Protein AF-A0A540MFE3-F1 (afdb_monomer_lite)

Sequence (259 aa):
MINATRYINEDTSIVPMLKMLRDSGRATFLVTNSLWDYTNIVMNFLCESRTVDGSRKCNFHWLKYFDVVITGSAKPSFFHDGNRANLFEVELESGMLINTDNGSPMAQVGSSSPAPTLLLKGQKKACRVFQVLYVGDHIYGDILRRKKVLGWRTMLVVPELEREVELLWELRDTHKQLRLLRNEHDLIEDKIHHLKWSLKNAIALIIYDDFSTVEKQKLSSECNALEFQRDQVRFAHQQTQRECHQMVVILLYNMKQVD

Organism: Malus baccata (NCBI:txid106549)

Structure (mmCIF, N/CA/C/O backbone):
data_AF-A0A540MFE3-F1
#
_entry.id   AF-A0A540MFE3-F1
#
loop_
_atom_site.group_PDB
_atom_site.id
_atom_site.type_symbol
_atom_site.label_atom_id
_atom_site.label_alt_id
_atom_site.label_comp_id
_atom_site.label_asym_id
_atom_site.label_entity_id
_atom_site.label_seq_id
_atom_site.pdbx_PDB_ins_code
_atom_site.Cartn_x
_atom_site.Cartn_y
_atom_site.Cartn_z
_atom_site.occupancy
_atom_site.B_iso_or_equiv
_atom_site.auth_seq_id
_atom_site.auth_comp_id
_atom_site.auth_asym_id
_atom_site.auth_atom_id
_atom_site.pdbx_PDB_model_num
ATOM 1 N N . MET A 1 1 ? 29.914 -10.477 -5.382 1.00 48.22 1 MET A N 1
ATOM 2 C CA . MET A 1 1 ? 28.740 -10.786 -6.225 1.00 48.22 1 MET A CA 1
ATOM 3 C C . MET A 1 1 ? 27.519 -10.603 -5.335 1.00 48.22 1 MET A C 1
ATOM 5 O O . MET A 1 1 ? 27.443 -11.275 -4.315 1.00 48.22 1 MET A O 1
ATOM 9 N N . ILE A 1 2 ? 26.685 -9.594 -5.595 1.00 53.97 2 ILE A N 1
ATOM 10 C CA . ILE A 1 2 ? 25.519 -9.281 -4.751 1.00 53.97 2 ILE A CA 1
ATOM 11 C C . ILE A 1 2 ? 24.491 -10.402 -4.937 1.00 53.97 2 ILE A C 1
ATOM 13 O O . ILE A 1 2 ? 24.188 -10.765 -6.070 1.00 53.97 2 ILE A O 1
ATOM 17 N N . ASN A 1 3 ? 23.989 -10.970 -3.840 1.00 72.69 3 ASN A N 1
ATOM 18 C CA . ASN A 1 3 ? 23.008 -12.049 -3.890 1.00 72.69 3 ASN A CA 1
ATOM 19 C C . ASN A 1 3 ? 21.594 -11.469 -4.072 1.00 72.69 3 ASN A C 1
ATOM 21 O O . ASN A 1 3 ? 20.907 -11.201 -3.088 1.00 72.69 3 ASN A O 1
ATOM 25 N N . ALA A 1 4 ? 21.196 -11.212 -5.321 1.00 73.94 4 ALA A N 1
ATOM 26 C CA . ALA A 1 4 ? 19.910 -10.592 -5.660 1.00 73.94 4 ALA A CA 1
ATOM 27 C C . ALA A 1 4 ? 18.702 -11.397 -5.148 1.00 73.94 4 ALA A C 1
ATOM 29 O O . ALA A 1 4 ? 17.749 -10.800 -4.655 1.00 73.94 4 ALA A O 1
ATOM 30 N N . THR A 1 5 ? 18.787 -12.731 -5.150 1.00 79.50 5 THR A N 1
ATOM 31 C CA . THR A 1 5 ? 17.706 -13.627 -4.696 1.00 79.50 5 THR A CA 1
ATOM 32 C C . THR A 1 5 ? 17.408 -13.513 -3.202 1.00 79.50 5 THR A C 1
ATOM 34 O O . THR A 1 5 ? 16.361 -13.959 -2.753 1.00 79.50 5 THR A O 1
ATOM 37 N N . ARG A 1 6 ? 18.306 -12.905 -2.415 1.00 85.75 6 ARG A N 1
ATOM 38 C CA . ARG A 1 6 ? 18.062 -12.621 -0.995 1.00 85.75 6 ARG A CA 1
ATOM 39 C C . ARG A 1 6 ? 17.163 -11.398 -0.775 1.00 85.75 6 ARG A C 1
ATOM 41 O O . ARG A 1 6 ? 16.566 -11.281 0.287 1.00 85.75 6 ARG A O 1
ATOM 48 N N . TYR A 1 7 ? 17.140 -10.457 -1.718 1.00 86.88 7 TYR A N 1
ATOM 49 C CA . TYR A 1 7 ? 16.524 -9.137 -1.525 1.00 86.88 7 TYR A CA 1
ATOM 50 C C . TYR A 1 7 ? 15.395 -8.837 -2.509 1.00 86.88 7 TYR A C 1
ATOM 52 O O . TYR A 1 7 ? 14.647 -7.887 -2.296 1.00 86.88 7 TYR A O 1
ATOM 60 N N . ILE A 1 8 ? 15.301 -9.599 -3.597 1.00 87.62 8 ILE A N 1
ATOM 61 C CA . ILE A 1 8 ? 14.309 -9.410 -4.647 1.00 87.62 8 ILE A CA 1
ATOM 62 C C . ILE A 1 8 ? 13.511 -10.702 -4.764 1.00 87.62 8 ILE A C 1
ATOM 64 O O . ILE A 1 8 ? 14.062 -11.742 -5.124 1.00 87.62 8 ILE A O 1
ATOM 68 N N . ASN A 1 9 ? 12.213 -10.607 -4.484 1.00 86.25 9 ASN A N 1
ATOM 69 C CA . ASN A 1 9 ? 11.281 -11.705 -4.692 1.00 86.25 9 ASN A CA 1
ATOM 70 C C . ASN A 1 9 ? 11.075 -11.901 -6.196 1.00 86.25 9 ASN A C 1
ATOM 72 O O . ASN A 1 9 ? 10.739 -10.958 -6.917 1.00 86.25 9 ASN A O 1
ATOM 76 N N . GLU A 1 10 ? 11.305 -13.120 -6.673 1.00 83.56 10 GLU A N 1
ATOM 77 C CA . GLU A 1 10 ? 11.061 -13.471 -8.068 1.00 83.56 10 GLU A CA 1
ATOM 78 C C . GLU A 1 10 ? 9.556 -13.642 -8.299 1.00 83.56 10 GLU A C 1
ATOM 80 O O . GLU A 1 10 ? 8.898 -14.421 -7.613 1.00 83.56 10 GLU A O 1
ATOM 85 N N . ASP A 1 11 ? 9.020 -12.945 -9.300 1.00 87.00 11 ASP A N 1
ATOM 86 C CA . ASP A 1 11 ? 7.633 -13.099 -9.730 1.00 87.00 11 ASP A CA 1
ATOM 87 C C . ASP A 1 11 ? 7.572 -13.325 -11.245 1.00 87.00 11 ASP A C 1
ATOM 89 O O . ASP A 1 11 ? 7.813 -12.436 -12.067 1.00 87.00 11 ASP A O 1
ATOM 93 N N . THR A 1 12 ? 7.214 -14.554 -11.615 1.00 89.25 12 THR A N 1
ATOM 94 C CA . THR A 1 12 ? 7.102 -14.985 -13.015 1.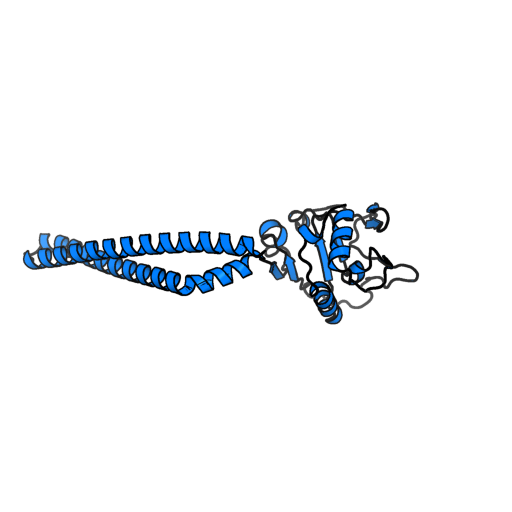00 89.25 12 THR A CA 1
ATOM 95 C C . THR A 1 12 ? 5.957 -14.307 -13.775 1.00 89.25 12 THR A C 1
ATOM 97 O O . THR A 1 12 ? 5.916 -14.382 -15.005 1.00 89.25 12 THR A O 1
ATOM 100 N N . SER A 1 13 ? 5.048 -13.618 -13.078 1.00 91.88 13 SER A N 1
ATOM 101 C CA . SER A 1 13 ? 3.890 -12.932 -13.652 1.00 91.88 13 SER A CA 1
ATOM 102 C C . SER A 1 13 ? 4.203 -11.532 -14.200 1.00 91.88 13 SER A C 1
ATOM 104 O O . SER A 1 13 ? 3.468 -11.043 -15.066 1.00 91.88 13 SER A O 1
ATOM 106 N N . ILE A 1 14 ? 5.328 -10.919 -13.798 1.00 92.12 14 ILE A N 1
ATOM 107 C CA . ILE A 1 14 ? 5.719 -9.556 -14.208 1.00 92.12 14 ILE A CA 1
ATOM 108 C C . ILE A 1 14 ? 5.822 -9.444 -15.734 1.00 92.12 14 ILE A C 1
ATOM 110 O O . ILE A 1 14 ? 5.217 -8.563 -16.348 1.00 92.12 14 ILE A O 1
ATOM 114 N N . VAL A 1 15 ? 6.567 -10.351 -16.373 1.00 92.19 15 VAL A N 1
ATOM 115 C CA . VAL A 1 15 ? 6.768 -10.332 -17.830 1.00 92.19 15 VAL A CA 1
ATOM 116 C C . VAL A 1 15 ? 5.457 -10.573 -18.601 1.00 92.19 15 VAL A C 1
ATOM 118 O O . VAL A 1 15 ? 5.179 -9.808 -19.530 1.00 92.19 15 VAL A O 1
ATOM 121 N N . PRO A 1 16 ? 4.630 -11.586 -18.266 1.00 94.19 16 PRO A N 1
ATOM 122 C CA . PRO A 1 16 ? 3.284 -11.733 -18.822 1.00 94.19 16 PRO A CA 1
ATOM 123 C C . PRO A 1 16 ? 2.411 -10.482 -18.677 1.00 94.19 16 PRO A C 1
ATOM 125 O O . PRO A 1 16 ? 1.768 -10.078 -19.644 1.00 94.19 16 PRO A O 1
ATOM 128 N N . MET A 1 17 ? 2.423 -9.839 -17.508 1.00 94.81 17 MET A N 1
ATOM 129 C CA . MET A 1 17 ? 1.647 -8.628 -17.243 1.00 94.81 17 MET A CA 1
ATOM 130 C C . MET A 1 17 ? 2.093 -7.458 -18.133 1.00 94.81 17 MET A C 1
ATOM 132 O O . MET A 1 17 ? 1.253 -6.823 -18.773 1.00 94.81 17 MET A O 1
ATOM 136 N N . LEU A 1 18 ? 3.404 -7.221 -18.264 1.00 93.56 18 LEU A N 1
ATOM 137 C CA . LEU A 1 18 ? 3.943 -6.181 -19.149 1.00 93.56 18 LEU A CA 1
ATOM 138 C C . LEU A 1 18 ? 3.598 -6.439 -20.624 1.00 93.56 18 LEU A C 1
ATOM 140 O O . LEU A 1 18 ? 3.215 -5.514 -21.344 1.00 93.56 18 LEU A O 1
ATOM 144 N N . LYS A 1 19 ? 3.677 -7.700 -21.073 1.00 92.56 19 LYS A N 1
ATOM 145 C CA . LYS A 1 19 ? 3.252 -8.095 -22.427 1.00 92.56 19 LYS A CA 1
ATOM 146 C C . LYS A 1 19 ? 1.770 -7.813 -22.645 1.00 92.56 19 LYS A C 1
ATOM 148 O O . LYS A 1 19 ? 1.431 -7.138 -23.606 1.00 92.56 19 LYS A O 1
ATOM 153 N N . MET A 1 20 ? 0.912 -8.232 -21.716 1.00 95.94 20 MET A N 1
ATOM 154 C CA . MET A 1 20 ? -0.530 -7.986 -21.782 1.00 95.94 20 MET A CA 1
ATOM 155 C C . MET A 1 20 ? -0.857 -6.487 -21.876 1.00 95.94 20 MET A C 1
ATOM 157 O O . MET A 1 20 ? -1.717 -6.090 -22.663 1.00 95.94 20 MET A O 1
ATOM 161 N N . LEU A 1 21 ? -0.171 -5.634 -21.105 1.00 93.12 21 LEU A N 1
ATOM 162 C CA . LEU A 1 21 ? -0.357 -4.182 -21.184 1.00 93.12 21 LEU A CA 1
ATOM 163 C C . LEU A 1 21 ? -0.005 -3.641 -22.572 1.00 93.12 21 LEU A C 1
ATOM 165 O O . LEU A 1 21 ? -0.782 -2.872 -23.143 1.00 93.12 21 LEU A O 1
ATOM 169 N N . ARG A 1 22 ? 1.118 -4.079 -23.137 1.00 89.06 22 ARG A N 1
ATOM 170 C CA . ARG A 1 22 ? 1.570 -3.654 -24.464 1.00 89.06 22 ARG A CA 1
ATOM 171 C C . ARG A 1 22 ? 0.666 -4.178 -25.582 1.00 89.06 22 ARG A C 1
ATOM 173 O O . ARG A 1 22 ? 0.269 -3.409 -26.453 1.00 89.06 22 ARG A O 1
ATOM 180 N N . ASP A 1 23 ? 0.261 -5.442 -25.507 1.00 93.06 23 ASP A N 1
ATOM 181 C CA . ASP A 1 23 ? -0.646 -6.084 -26.467 1.00 93.06 23 ASP A CA 1
ATOM 182 C C . ASP A 1 23 ? -2.043 -5.438 -26.451 1.00 93.06 23 ASP A C 1
ATOM 184 O O . ASP A 1 23 ? -2.739 -5.423 -27.464 1.00 93.06 23 ASP A O 1
ATOM 188 N N . SER A 1 24 ? -2.434 -4.808 -25.335 1.00 94.19 24 SER A N 1
ATOM 189 C CA . SER A 1 24 ? -3.662 -4.006 -25.247 1.00 94.19 24 SER A CA 1
ATOM 190 C C . SER A 1 24 ? -3.595 -2.650 -25.975 1.00 94.19 24 SER A C 1
ATOM 192 O O . SER A 1 24 ? -4.574 -1.900 -25.971 1.00 94.19 24 SER A O 1
ATOM 194 N N . GLY A 1 25 ? -2.451 -2.306 -26.581 1.00 89.44 25 GLY A N 1
ATOM 195 C CA . GLY A 1 25 ? -2.225 -1.040 -27.283 1.00 89.44 25 GLY A CA 1
ATOM 196 C C . GLY A 1 25 ? -1.967 0.152 -26.357 1.00 89.44 25 GLY A C 1
ATOM 197 O O . GLY A 1 25 ? -2.083 1.302 -26.786 1.00 89.44 25 GLY A O 1
ATOM 198 N N . ARG A 1 26 ? -1.653 -0.094 -25.078 1.00 89.19 26 ARG A N 1
ATOM 199 C CA . ARG A 1 26 ? -1.306 0.957 -24.113 1.00 89.19 26 ARG A CA 1
ATOM 200 C C . ARG A 1 26 ? 0.192 1.231 -24.152 1.00 89.19 26 ARG A C 1
ATOM 202 O O . ARG A 1 26 ? 0.987 0.298 -24.133 1.00 89.19 26 ARG A O 1
ATOM 209 N N . ALA A 1 27 ? 0.551 2.513 -24.127 1.00 90.06 27 ALA A N 1
ATOM 210 C CA . ALA A 1 27 ? 1.929 2.931 -23.912 1.00 90.06 27 ALA A CA 1
ATOM 211 C C . ALA A 1 27 ? 2.326 2.733 -22.442 1.00 90.06 27 ALA A C 1
ATOM 213 O O . ALA A 1 27 ? 1.536 2.982 -21.524 1.00 90.06 27 ALA A O 1
ATOM 214 N N . THR A 1 28 ? 3.559 2.303 -22.230 1.00 91.62 28 THR A N 1
ATOM 215 C CA . THR A 1 28 ? 4.135 1.910 -20.945 1.00 91.62 28 THR A CA 1
ATOM 216 C C . THR A 1 28 ? 5.404 2.707 -20.692 1.00 91.62 28 THR A C 1
ATOM 218 O O . THR A 1 28 ? 6.183 2.973 -21.602 1.00 91.62 28 THR A O 1
ATOM 221 N N . PHE A 1 29 ? 5.625 3.115 -19.447 1.00 91.81 29 PHE A N 1
ATOM 222 C CA . PHE A 1 29 ? 6.838 3.835 -19.085 1.00 91.81 29 PHE A CA 1
ATOM 223 C C . PHE A 1 29 ? 7.314 3.448 -17.687 1.00 91.81 29 PHE A C 1
ATOM 225 O O . PHE A 1 29 ? 6.504 3.132 -16.815 1.00 91.81 29 PHE A O 1
ATOM 232 N N . LEU A 1 30 ? 8.628 3.499 -17.477 1.00 92.88 30 LEU A N 1
ATOM 233 C CA . LEU A 1 30 ? 9.282 3.278 -16.189 1.00 92.88 30 LEU A CA 1
ATOM 234 C C . LEU A 1 30 ? 9.899 4.589 -15.705 1.00 92.88 30 LEU A C 1
ATOM 236 O O . LEU A 1 30 ? 10.662 5.213 -16.434 1.00 92.88 30 LEU A O 1
ATOM 240 N N . VAL A 1 31 ? 9.593 5.005 -14.475 1.00 89.88 31 VAL A N 1
ATOM 241 C CA . VAL A 1 31 ? 10.195 6.191 -13.843 1.00 89.88 31 VAL A CA 1
ATOM 242 C C . VAL A 1 31 ? 10.690 5.818 -12.452 1.00 89.88 31 VAL A C 1
ATOM 244 O O . VAL A 1 31 ? 9.895 5.581 -11.539 1.00 89.88 31 VAL A O 1
ATOM 247 N N . THR A 1 32 ? 12.009 5.801 -12.279 1.00 91.06 32 THR A N 1
ATOM 248 C CA . THR A 1 32 ? 12.669 5.405 -11.031 1.00 91.06 32 THR A CA 1
ATOM 249 C C . THR A 1 32 ? 13.632 6.479 -10.529 1.00 91.06 32 THR A C 1
ATOM 251 O O . THR A 1 32 ? 14.166 7.277 -11.303 1.00 91.06 32 THR A O 1
ATOM 254 N N . ASN A 1 33 ? 13.822 6.541 -9.208 1.00 90.94 33 ASN A N 1
ATOM 255 C CA . ASN A 1 33 ? 14.854 7.379 -8.590 1.00 90.94 33 ASN A CA 1
ATOM 256 C C . ASN A 1 33 ? 16.245 6.739 -8.707 1.00 90.94 33 ASN A C 1
ATOM 258 O O . ASN A 1 33 ? 17.241 7.448 -8.597 1.00 90.94 33 ASN A O 1
ATOM 262 N N . SER A 1 34 ? 16.314 5.428 -8.947 1.00 92.00 34 SER A N 1
ATOM 263 C CA . SER A 1 34 ? 17.572 4.712 -9.145 1.00 92.00 34 SER A CA 1
ATOM 264 C C . SER A 1 34 ? 18.256 5.125 -10.444 1.00 92.00 34 SER A C 1
ATOM 266 O O . SER A 1 34 ? 17.598 5.473 -11.425 1.00 92.00 34 SER A O 1
ATOM 268 N N . LEU A 1 35 ? 19.586 5.064 -10.454 1.00 91.06 35 LEU A N 1
ATOM 269 C CA . LEU A 1 35 ? 20.398 5.305 -11.645 1.00 91.06 35 LEU A CA 1
ATOM 270 C C . LEU A 1 35 ? 20.338 4.117 -12.617 1.00 91.06 35 LEU A C 1
ATOM 272 O O . LEU A 1 35 ? 19.858 3.031 -12.265 1.00 91.06 35 LEU A O 1
ATOM 276 N N . TRP A 1 36 ? 20.827 4.340 -13.838 1.00 89.38 36 TRP A N 1
ATOM 277 C CA . TRP A 1 36 ? 20.810 3.365 -14.927 1.00 89.38 36 TRP A CA 1
ATOM 278 C C . TRP A 1 36 ? 21.433 2.026 -14.542 1.00 89.38 36 TRP A C 1
ATOM 280 O O . TRP A 1 36 ? 20.753 1.009 -14.632 1.00 89.38 36 TRP A O 1
ATOM 290 N N . ASP A 1 37 ? 22.666 2.026 -14.034 1.00 89.62 37 ASP A N 1
ATOM 291 C CA . ASP A 1 37 ? 23.427 0.795 -13.785 1.00 89.62 37 ASP A CA 1
ATOM 292 C C . ASP A 1 37 ? 22.693 -0.163 -12.844 1.00 89.62 37 ASP A C 1
ATOM 294 O O . ASP A 1 37 ? 22.567 -1.359 -13.109 1.00 89.62 37 ASP A O 1
ATOM 298 N N . TYR A 1 38 ? 22.133 0.382 -11.762 1.00 90.69 38 TYR A N 1
ATOM 299 C CA . TYR A 1 38 ? 21.342 -0.390 -10.810 1.00 90.69 38 TYR A CA 1
ATOM 300 C C . TYR A 1 38 ? 20.031 -0.877 -11.433 1.00 90.69 38 TYR A C 1
ATOM 302 O O . TYR A 1 38 ? 19.675 -2.047 -11.307 1.00 90.69 38 TYR A O 1
ATOM 310 N N . THR A 1 39 ? 19.325 0.015 -12.132 1.00 91.69 39 THR A N 1
ATOM 311 C CA . THR A 1 39 ? 18.044 -0.302 -12.775 1.00 91.69 39 THR A CA 1
ATOM 312 C C . THR A 1 39 ? 18.215 -1.413 -13.803 1.00 91.69 39 THR A C 1
ATOM 314 O O . THR A 1 39 ? 17.431 -2.355 -13.818 1.00 91.69 39 THR A O 1
ATOM 317 N N . ASN A 1 40 ? 19.268 -1.353 -14.616 1.00 89.88 40 ASN A N 1
ATOM 318 C CA . ASN A 1 40 ? 19.546 -2.355 -15.628 1.00 89.88 40 ASN A CA 1
ATOM 319 C C . ASN A 1 40 ? 19.826 -3.727 -14.998 1.00 89.88 40 ASN A C 1
ATOM 321 O O . ASN A 1 40 ? 19.285 -4.730 -15.456 1.00 89.88 40 ASN A O 1
ATOM 325 N N . ILE A 1 41 ? 20.609 -3.791 -13.915 1.00 89.25 41 ILE A N 1
ATOM 326 C CA . ILE A 1 41 ? 20.870 -5.050 -13.196 1.00 89.25 41 ILE A CA 1
ATOM 327 C C . ILE A 1 41 ? 19.566 -5.655 -12.657 1.00 89.25 41 ILE A C 1
ATOM 329 O O . ILE A 1 41 ? 19.294 -6.833 -12.889 1.00 89.25 41 ILE A O 1
ATOM 333 N N . VAL A 1 42 ? 18.746 -4.853 -11.972 1.00 91.00 42 VAL A N 1
ATOM 334 C CA . VAL A 1 42 ? 17.485 -5.317 -11.371 1.00 91.00 42 VAL A CA 1
ATOM 335 C C . VAL A 1 42 ? 16.479 -5.743 -12.437 1.00 91.00 42 VAL A C 1
ATOM 337 O O . VAL A 1 42 ? 15.868 -6.800 -12.319 1.00 91.00 42 VAL A O 1
ATOM 340 N N . MET A 1 43 ? 16.320 -4.959 -13.502 1.00 90.81 43 MET A N 1
ATOM 341 C CA . MET A 1 43 ? 15.355 -5.264 -14.558 1.00 90.81 43 MET A CA 1
ATOM 342 C C . MET A 1 43 ? 15.754 -6.485 -15.382 1.00 90.81 43 MET A C 1
ATOM 344 O O . MET A 1 43 ? 14.872 -7.241 -15.786 1.00 90.81 43 MET A O 1
ATOM 348 N N . ASN A 1 44 ? 17.054 -6.722 -15.590 1.00 88.69 44 ASN A N 1
ATOM 349 C CA . ASN A 1 44 ? 17.512 -7.990 -16.150 1.00 88.69 44 ASN A CA 1
ATOM 350 C C . ASN A 1 44 ? 17.143 -9.144 -15.222 1.00 88.69 44 ASN A C 1
ATOM 352 O O . ASN A 1 44 ? 16.478 -10.060 -15.677 1.00 88.69 44 ASN A O 1
ATOM 356 N N . PHE A 1 45 ? 17.452 -9.056 -13.926 1.00 87.75 45 PHE A N 1
ATOM 357 C CA . PHE A 1 45 ? 17.093 -10.105 -12.968 1.00 87.75 45 PHE A CA 1
ATOM 358 C C . PHE A 1 45 ? 15.581 -10.412 -12.949 1.00 87.75 45 PHE A C 1
ATOM 360 O O . PHE A 1 45 ? 15.194 -11.574 -12.952 1.00 87.75 45 PHE A O 1
ATOM 367 N N . LEU A 1 46 ? 14.722 -9.386 -12.992 1.00 88.75 46 LEU A N 1
ATOM 368 C CA . LEU A 1 46 ? 13.260 -9.548 -12.982 1.00 88.75 46 LEU A CA 1
ATOM 369 C C . LEU A 1 46 ? 12.681 -10.076 -14.305 1.00 88.75 46 LEU A C 1
ATOM 371 O O . LEU A 1 46 ? 11.657 -10.757 -14.304 1.00 88.75 46 LEU A O 1
ATOM 375 N N . CYS A 1 47 ? 13.279 -9.714 -15.444 1.00 86.25 47 CYS A N 1
ATOM 376 C CA . CYS A 1 47 ? 12.751 -10.053 -16.770 1.00 86.25 47 CYS A CA 1
ATOM 377 C C . CYS A 1 47 ? 13.444 -11.251 -17.432 1.00 86.25 47 CYS A C 1
ATOM 379 O O . CYS A 1 47 ? 12.986 -11.708 -18.487 1.00 86.25 47 CYS A O 1
ATOM 381 N N . GLU A 1 48 ? 14.557 -11.726 -16.874 1.00 77.06 48 GLU A N 1
ATOM 382 C CA . GLU A 1 48 ? 15.308 -12.866 -17.383 1.00 77.06 48 GLU A CA 1
ATOM 383 C C . GLU A 1 48 ? 14.515 -14.151 -17.126 1.00 77.06 48 GLU A C 1
ATOM 385 O O . GLU A 1 48 ? 14.268 -14.573 -15.999 1.00 77.06 48 GLU A O 1
ATOM 390 N N . SER A 1 49 ? 14.076 -14.782 -18.214 1.00 60.47 49 SER A N 1
ATOM 391 C CA . SER A 1 49 ? 13.529 -16.129 -18.146 1.00 60.47 49 SER A CA 1
ATOM 392 C C . SER A 1 49 ? 14.706 -17.079 -17.977 1.00 60.47 49 SER A C 1
ATOM 394 O O . SER A 1 49 ? 15.629 -17.042 -18.790 1.00 60.47 49 SER A O 1
ATOM 396 N N . ARG A 1 50 ? 14.676 -17.942 -16.954 1.00 54.66 50 ARG A N 1
ATOM 397 C CA . ARG A 1 50 ? 15.624 -19.057 -16.797 1.00 54.66 50 ARG A CA 1
ATOM 398 C C . ARG A 1 50 ? 15.402 -20.101 -17.904 1.00 54.66 50 ARG A C 1
ATOM 400 O O . ARG A 1 50 ? 15.014 -21.234 -17.639 1.00 54.66 50 ARG A O 1
ATOM 407 N N . THR A 1 51 ? 15.575 -19.726 -19.167 1.00 42.22 51 THR A N 1
ATOM 408 C CA . THR A 1 51 ? 15.660 -20.689 -20.261 1.00 42.22 51 THR A CA 1
ATOM 409 C C . THR A 1 51 ? 16.990 -21.416 -20.129 1.00 42.22 51 THR A C 1
ATOM 411 O O . THR A 1 51 ? 18.028 -20.785 -19.973 1.00 42.22 51 THR A O 1
ATOM 414 N N . VAL A 1 52 ? 16.936 -22.745 -20.183 1.00 44.03 52 VAL A N 1
ATOM 415 C CA . VAL A 1 52 ? 18.001 -23.730 -19.898 1.00 44.03 52 VAL A CA 1
ATOM 416 C C . VAL A 1 52 ? 19.230 -23.631 -20.832 1.00 44.03 52 VAL A C 1
ATOM 418 O O . VAL A 1 52 ? 20.129 -24.461 -20.771 1.00 44.03 52 VAL A O 1
ATOM 421 N N . ASP A 1 53 ? 19.323 -22.606 -21.675 1.00 44.69 53 ASP A N 1
ATOM 422 C CA . ASP A 1 53 ? 20.454 -22.403 -22.573 1.00 44.69 53 ASP A CA 1
ATOM 423 C C . ASP A 1 53 ? 21.386 -21.326 -22.001 1.00 44.69 53 ASP A C 1
ATOM 425 O O . ASP A 1 53 ? 21.002 -20.166 -21.858 1.00 44.69 53 ASP A O 1
ATOM 429 N N . GLY A 1 54 ? 22.613 -21.720 -21.645 1.00 47.47 54 GLY A N 1
ATOM 430 C CA . GLY A 1 54 ? 23.635 -20.921 -20.949 1.00 47.47 54 GLY A CA 1
ATOM 431 C C . GLY A 1 54 ? 24.199 -19.732 -21.741 1.00 47.47 54 GLY A C 1
ATOM 432 O O . GLY A 1 54 ? 25.335 -19.310 -21.518 1.00 47.47 54 GLY A O 1
ATOM 433 N N . SER A 1 55 ? 23.431 -19.180 -22.675 1.00 48.78 55 SER A N 1
ATOM 434 C CA . SER A 1 55 ? 23.764 -17.977 -23.417 1.00 48.78 55 SER A CA 1
ATOM 435 C C . SER A 1 55 ? 23.249 -16.754 -22.655 1.00 48.78 55 SER A C 1
ATOM 437 O O . SER A 1 55 ? 22.080 -16.398 -22.767 1.00 48.78 55 SER A O 1
ATOM 439 N N . ARG A 1 56 ? 24.132 -16.089 -21.890 1.00 55.94 56 ARG A N 1
ATOM 440 C CA . ARG A 1 56 ? 23.919 -14.746 -21.297 1.00 55.94 56 ARG A CA 1
ATOM 441 C C . ARG A 1 56 ? 23.705 -13.705 -22.402 1.00 55.94 56 ARG A C 1
ATOM 443 O O . ARG A 1 56 ? 24.595 -12.903 -22.686 1.00 55.94 56 ARG A O 1
ATOM 450 N N . LYS A 1 57 ? 22.576 -13.753 -23.102 1.00 57.34 57 LYS A N 1
ATOM 451 C CA . LYS A 1 57 ? 22.333 -12.928 -24.283 1.00 57.34 57 LYS A CA 1
ATOM 452 C C . LYS A 1 57 ? 21.227 -11.922 -24.008 1.00 57.34 57 LYS A C 1
ATOM 454 O O . LYS A 1 57 ? 20.056 -12.273 -23.923 1.00 57.34 57 LYS A O 1
ATOM 459 N N . CYS A 1 58 ? 21.669 -10.664 -23.981 1.00 58.34 58 CYS A N 1
ATOM 460 C CA . CYS A 1 58 ? 20.906 -9.416 -24.061 1.00 58.34 58 CYS A CA 1
ATOM 461 C C . CYS A 1 58 ? 20.560 -8.749 -22.716 1.00 58.34 58 CYS A C 1
ATOM 463 O O . CYS A 1 58 ? 19.402 -8.740 -22.306 1.00 58.34 58 CYS A O 1
ATOM 465 N N . ASN A 1 59 ? 21.543 -8.035 -22.144 1.00 70.62 59 ASN A N 1
ATOM 466 C CA . ASN A 1 59 ? 21.418 -7.141 -20.972 1.00 70.62 59 ASN A CA 1
ATOM 467 C C . ASN A 1 59 ? 20.361 -6.021 -21.107 1.00 70.62 59 ASN A C 1
ATOM 469 O O . ASN A 1 59 ? 20.201 -5.224 -20.193 1.00 70.62 59 ASN A O 1
ATOM 473 N N . PHE A 1 60 ? 19.685 -5.884 -22.246 1.00 82.81 60 PHE A N 1
ATOM 474 C CA . PHE A 1 60 ? 18.771 -4.770 -22.518 1.00 82.81 60 PHE A CA 1
ATOM 475 C C . PHE A 1 60 ? 17.415 -5.239 -23.056 1.00 82.81 60 PHE A C 1
ATOM 477 O O . PHE A 1 60 ? 16.587 -4.431 -23.464 1.00 82.81 60 PHE A O 1
ATOM 484 N N . HIS A 1 61 ? 17.154 -6.551 -23.067 1.00 85.75 61 HIS A N 1
ATOM 485 C CA . HIS A 1 61 ? 15.931 -7.106 -23.651 1.00 85.75 61 HIS A CA 1
ATOM 486 C C . HIS A 1 61 ? 14.659 -6.659 -22.917 1.00 85.75 61 HIS A C 1
ATOM 488 O O . HIS A 1 61 ? 13.597 -6.574 -23.530 1.00 85.75 61 HIS A O 1
ATOM 494 N N . TRP A 1 62 ? 14.760 -6.336 -21.626 1.00 90.75 62 TRP A N 1
ATOM 495 C CA . TRP A 1 62 ? 13.654 -5.809 -20.830 1.00 90.75 62 TRP A CA 1
ATOM 496 C C . TRP A 1 62 ? 13.155 -4.438 -21.320 1.00 90.75 62 TRP A C 1
ATOM 498 O O . TRP A 1 62 ? 11.979 -4.129 -21.140 1.00 90.75 62 TRP A O 1
ATOM 508 N N . LEU A 1 63 ? 13.999 -3.642 -21.996 1.00 90.88 63 LEU A N 1
ATOM 509 C CA . LEU A 1 63 ? 13.619 -2.320 -22.513 1.00 90.88 63 LEU A CA 1
ATOM 510 C C . LEU A 1 63 ? 12.457 -2.391 -23.501 1.00 90.88 63 LEU A C 1
ATOM 512 O O . LEU A 1 63 ? 11.653 -1.472 -23.560 1.00 90.88 63 LEU A O 1
ATOM 516 N N . LYS A 1 64 ? 12.305 -3.503 -24.230 1.00 90.25 64 LYS A N 1
ATOM 517 C CA . LYS A 1 64 ? 11.209 -3.684 -25.197 1.00 90.25 64 LYS A CA 1
ATOM 518 C C . LYS A 1 64 ? 9.810 -3.636 -24.567 1.00 90.25 64 LYS A C 1
ATOM 520 O O . LYS A 1 64 ? 8.820 -3.569 -25.294 1.00 90.25 64 LYS A O 1
ATOM 525 N N . TYR A 1 65 ? 9.729 -3.784 -23.243 1.00 90.06 65 TYR A N 1
ATOM 526 C CA . TYR A 1 65 ? 8.484 -3.736 -22.484 1.00 90.06 65 TYR A CA 1
ATOM 527 C C . TYR A 1 65 ? 8.068 -2.314 -22.102 1.00 90.06 65 TYR A C 1
ATOM 529 O O . TYR A 1 65 ? 6.995 -2.167 -21.530 1.00 90.06 65 TYR A O 1
ATOM 537 N N . PHE A 1 66 ? 8.890 -1.301 -22.400 1.00 92.38 66 PHE A N 1
ATOM 538 C CA . PHE A 1 66 ? 8.637 0.095 -22.063 1.00 92.38 66 PHE A CA 1
ATOM 539 C C . PHE A 1 66 ? 8.864 0.990 -23.282 1.00 92.38 66 PHE A C 1
ATOM 541 O O . PHE A 1 66 ? 9.871 0.873 -23.972 1.00 92.38 66 PHE A O 1
ATOM 548 N N . ASP A 1 67 ? 7.949 1.922 -23.524 1.00 89.12 67 ASP A N 1
ATOM 549 C CA . ASP A 1 67 ? 8.104 2.947 -24.561 1.00 89.12 67 ASP A CA 1
ATOM 550 C C . ASP A 1 67 ? 9.044 4.069 -24.096 1.00 89.12 67 ASP A C 1
ATOM 552 O O . ASP A 1 67 ? 9.734 4.689 -24.904 1.00 89.12 67 ASP A O 1
ATOM 556 N N . VAL A 1 68 ? 9.082 4.330 -22.783 1.00 88.75 68 VAL A N 1
ATOM 557 C CA . VAL A 1 68 ? 9.941 5.349 -22.162 1.00 88.75 68 VAL A CA 1
ATOM 558 C C . VAL A 1 68 ? 10.506 4.833 -20.839 1.00 88.75 68 VAL A C 1
ATOM 560 O O . VAL A 1 68 ? 9.769 4.335 -19.989 1.00 88.75 68 VAL A O 1
ATOM 563 N N . VAL A 1 69 ? 11.811 5.001 -20.624 1.00 90.38 69 VAL A N 1
ATOM 564 C CA . VAL A 1 69 ? 12.488 4.679 -19.360 1.00 90.38 69 VAL A CA 1
ATOM 565 C C . VAL A 1 69 ? 13.213 5.920 -18.853 1.00 90.38 69 VAL A C 1
ATOM 567 O O . VAL A 1 69 ? 14.030 6.497 -19.561 1.00 90.38 69 VAL A O 1
ATOM 570 N N . ILE A 1 70 ? 12.915 6.319 -17.618 1.00 88.69 70 ILE A N 1
ATOM 571 C CA . ILE A 1 70 ? 13.500 7.476 -16.942 1.00 88.69 70 ILE A CA 1
ATOM 572 C C . ILE A 1 70 ? 14.127 7.007 -15.631 1.00 88.69 70 ILE A C 1
ATOM 574 O O . ILE A 1 70 ? 13.437 6.590 -14.696 1.00 88.69 70 ILE A O 1
ATOM 578 N N . THR A 1 71 ? 15.448 7.099 -15.557 1.00 91.06 71 THR A N 1
ATOM 579 C CA . THR A 1 71 ? 16.243 6.805 -14.359 1.00 91.06 71 THR A CA 1
ATOM 580 C C . THR A 1 71 ? 16.692 8.095 -13.682 1.00 91.06 71 THR A C 1
ATOM 582 O O . THR A 1 71 ? 16.739 9.144 -14.318 1.00 91.06 71 THR A O 1
ATOM 585 N N . GLY A 1 72 ? 17.019 8.046 -12.390 1.00 86.75 72 GLY A N 1
ATOM 586 C CA . GLY A 1 72 ? 17.505 9.214 -11.649 1.00 86.75 72 GLY A CA 1
ATOM 587 C C . GLY A 1 72 ? 16.480 10.346 -11.523 1.00 86.75 72 GLY A C 1
ATOM 588 O O . GLY A 1 72 ? 16.853 11.504 -11.378 1.00 86.75 72 GLY A O 1
ATOM 589 N N . SER A 1 73 ? 15.181 10.035 -11.582 1.00 84.12 73 SER A N 1
ATOM 590 C CA . SER A 1 73 ? 14.119 11.050 -11.689 1.00 84.12 73 SER A CA 1
ATOM 591 C C . SER A 1 73 ? 13.997 11.994 -10.482 1.00 84.12 73 SER A C 1
ATOM 593 O O . SER A 1 73 ? 13.429 13.076 -10.616 1.00 84.12 73 SER A O 1
ATOM 595 N N . ALA A 1 74 ? 14.527 11.627 -9.309 1.00 84.31 74 ALA A N 1
ATOM 596 C CA . ALA A 1 74 ? 14.460 12.425 -8.079 1.00 84.31 74 ALA A CA 1
ATOM 597 C C . ALA A 1 74 ? 13.021 12.844 -7.695 1.00 84.31 74 ALA A C 1
ATOM 599 O O . ALA A 1 74 ? 12.748 13.976 -7.284 1.00 84.31 74 ALA A O 1
ATOM 600 N N . LYS A 1 75 ? 12.063 11.921 -7.828 1.00 84.38 75 LYS A N 1
ATOM 601 C CA . LYS A 1 75 ? 10.690 12.078 -7.325 1.00 84.38 75 LYS A CA 1
ATOM 602 C C . LYS A 1 75 ? 10.715 12.440 -5.829 1.00 84.38 75 LYS A C 1
ATOM 604 O O . LYS A 1 75 ? 11.512 11.853 -5.095 1.00 84.38 75 LYS A O 1
ATOM 609 N N . PRO A 1 76 ? 9.842 13.355 -5.357 1.00 77.06 76 PRO A N 1
ATOM 610 C CA . PRO A 1 76 ? 8.689 13.931 -6.061 1.00 77.06 76 PRO A CA 1
ATOM 611 C C . PRO A 1 76 ? 9.013 15.147 -6.946 1.00 77.06 76 PRO A C 1
ATOM 613 O O . PRO A 1 76 ? 8.122 15.643 -7.640 1.00 77.06 76 PRO A O 1
ATOM 616 N N . SER A 1 77 ? 10.254 15.648 -6.937 1.00 76.75 77 SER A N 1
ATOM 617 C CA . SER A 1 77 ? 10.654 16.857 -7.674 1.00 76.75 77 SER A CA 1
ATOM 618 C C . SER A 1 77 ? 10.419 16.729 -9.176 1.00 76.75 77 SER A C 1
ATOM 620 O O . SER A 1 77 ? 9.979 17.692 -9.796 1.00 76.75 77 SER A O 1
ATOM 622 N N . PHE A 1 78 ? 10.586 15.528 -9.742 1.00 73.75 78 PHE A N 1
ATOM 623 C CA . PHE A 1 78 ? 10.268 15.212 -11.141 1.00 73.75 78 PHE A CA 1
ATOM 624 C C . PHE A 1 78 ? 8.909 15.748 -11.624 1.00 73.75 78 PHE A C 1
ATOM 626 O O . PHE A 1 78 ? 8.793 16.210 -12.749 1.00 73.75 78 PHE A O 1
ATOM 633 N N . PHE A 1 79 ? 7.880 15.717 -10.769 1.00 70.88 79 PHE A N 1
ATOM 634 C CA . PHE A 1 79 ? 6.510 16.095 -11.140 1.00 70.88 79 PHE A CA 1
ATOM 635 C C . PHE A 1 79 ? 6.171 17.563 -10.869 1.00 70.88 79 PHE A C 1
ATOM 637 O O . PHE A 1 79 ? 5.003 17.946 -10.944 1.00 70.88 79 PHE A O 1
ATOM 644 N N . HIS A 1 80 ? 7.150 18.382 -10.485 1.00 67.44 80 HIS A N 1
ATOM 645 C CA . HIS A 1 80 ? 6.929 19.808 -10.290 1.00 67.44 80 HIS A CA 1
ATOM 646 C C . HIS A 1 80 ? 7.055 20.541 -11.623 1.00 67.44 80 HIS A C 1
ATOM 648 O O . HIS A 1 80 ? 8.068 20.419 -12.298 1.00 67.44 80 HIS A O 1
ATOM 654 N N . ASP A 1 81 ? 6.064 21.374 -11.940 1.00 57.56 81 ASP A N 1
ATOM 655 C CA . ASP A 1 81 ? 6.020 22.205 -13.155 1.00 57.56 81 ASP A CA 1
ATOM 656 C C . ASP A 1 81 ? 7.229 23.164 -13.277 1.00 57.56 81 ASP A C 1
ATOM 658 O O . ASP A 1 81 ? 7.645 23.549 -14.364 1.00 57.56 81 ASP A O 1
ATOM 662 N N . GLY A 1 82 ? 7.863 23.506 -12.147 1.00 55.53 82 GLY A N 1
ATOM 663 C CA . GLY A 1 82 ? 9.094 24.304 -12.103 1.00 55.53 82 GLY A CA 1
ATOM 664 C C . GLY A 1 82 ? 10.398 23.509 -12.259 1.00 55.53 82 GLY A C 1
ATOM 665 O O . GLY A 1 82 ? 11.470 24.115 -12.273 1.00 55.53 82 GLY A O 1
ATOM 666 N N . ASN A 1 83 ? 10.349 22.175 -12.336 1.00 60.66 83 ASN A N 1
ATOM 667 C CA . ASN A 1 83 ? 11.549 21.351 -12.419 1.00 60.66 83 ASN A CA 1
ATOM 668 C C . ASN A 1 83 ? 12.056 21.286 -13.864 1.00 60.66 83 ASN A C 1
ATOM 670 O O . ASN A 1 83 ? 11.635 20.448 -14.656 1.00 60.66 83 ASN A O 1
ATOM 674 N N . ARG A 1 84 ? 13.004 22.163 -14.197 1.00 58.22 84 ARG A N 1
ATOM 675 C CA . ARG A 1 84 ? 13.784 22.109 -15.442 1.00 58.22 84 ARG A CA 1
ATOM 676 C C . ARG A 1 84 ? 14.957 21.138 -15.305 1.00 58.22 84 ARG A C 1
ATOM 678 O O . ARG A 1 84 ? 16.096 21.511 -15.571 1.00 58.22 84 ARG A O 1
ATOM 685 N N . ALA A 1 85 ? 14.705 19.929 -14.806 1.00 61.19 85 ALA A N 1
ATOM 686 C CA . ALA A 1 85 ? 15.750 18.918 -14.754 1.00 61.19 85 ALA A CA 1
ATOM 687 C C . ALA A 1 85 ? 16.230 18.661 -16.187 1.00 61.19 85 ALA A C 1
ATOM 689 O O . ALA A 1 85 ? 15.427 18.316 -17.055 1.00 61.19 85 ALA A O 1
ATOM 690 N N . ASN A 1 86 ? 17.523 18.877 -16.431 1.00 64.12 86 ASN A N 1
ATOM 691 C CA . ASN A 1 86 ? 18.133 18.546 -17.710 1.00 64.12 86 ASN A CA 1
ATOM 692 C C . ASN A 1 86 ? 17.930 17.048 -17.936 1.00 64.12 86 ASN A C 1
ATOM 694 O O . ASN A 1 86 ? 18.349 16.229 -17.117 1.00 64.12 86 ASN A O 1
ATOM 698 N N . LEU A 1 87 ? 17.221 16.706 -19.006 1.00 73.06 87 LEU A N 1
ATOM 699 C CA . LEU A 1 87 ? 17.120 15.326 -19.443 1.00 73.06 87 LEU A CA 1
ATOM 700 C C . LEU A 1 87 ? 18.427 14.983 -20.156 1.00 73.06 87 LEU A C 1
ATOM 702 O O . LEU A 1 87 ? 18.953 15.785 -20.924 1.00 73.06 87 LEU A O 1
ATOM 706 N N . PHE A 1 88 ? 18.956 13.806 -19.859 1.00 78.06 88 PHE A N 1
ATOM 707 C CA . PHE A 1 88 ? 20.139 13.269 -20.511 1.00 78.06 88 PHE A CA 1
ATOM 708 C C . PHE A 1 88 ? 19.760 11.929 -21.121 1.00 78.06 88 PHE A C 1
ATOM 710 O O . PHE A 1 88 ? 19.009 11.156 -20.517 1.00 78.06 88 PHE A O 1
ATOM 717 N N . GLU A 1 89 ? 20.262 11.667 -22.319 1.00 82.38 89 GLU A N 1
ATOM 718 C CA . GLU A 1 89 ? 20.170 10.346 -22.919 1.00 82.38 89 GLU A CA 1
ATOM 719 C C . GLU A 1 89 ? 21.241 9.451 -22.297 1.00 82.38 89 GLU A C 1
ATOM 721 O O . GLU A 1 89 ? 22.335 9.908 -21.975 1.00 82.38 89 GLU A O 1
ATOM 726 N N . VAL A 1 90 ? 20.916 8.180 -22.079 1.00 80.19 90 VAL A N 1
ATOM 727 C CA . VAL A 1 90 ? 21.851 7.222 -21.490 1.00 80.19 90 VAL A CA 1
ATOM 728 C C . VAL A 1 90 ? 22.407 6.338 -22.596 1.00 80.19 90 VAL A C 1
ATOM 730 O O . VAL A 1 90 ? 21.651 5.630 -23.263 1.00 80.19 90 VAL A O 1
ATOM 733 N N . GLU A 1 91 ? 23.728 6.332 -22.757 1.00 83.25 91 GLU A N 1
ATOM 734 C CA . GLU A 1 91 ? 24.408 5.333 -23.575 1.00 83.25 91 GLU A CA 1
ATOM 735 C C . GLU A 1 91 ? 24.308 3.969 -22.879 1.00 83.25 91 GLU A C 1
ATOM 737 O O . GLU A 1 91 ? 24.858 3.760 -21.800 1.00 83.25 91 GLU A O 1
ATOM 742 N N . LEU A 1 92 ? 23.575 3.030 -23.484 1.00 81.81 92 LEU A N 1
ATOM 743 C CA . LEU A 1 92 ? 23.162 1.781 -22.829 1.00 81.81 92 LEU A CA 1
ATOM 744 C C . LEU A 1 92 ? 24.338 0.918 -22.344 1.00 81.81 92 LEU A C 1
ATOM 746 O O . LEU A 1 92 ? 24.247 0.315 -21.274 1.00 81.81 92 LEU A O 1
ATOM 750 N N . GLU A 1 93 ? 25.418 0.846 -23.127 1.00 78.56 93 GLU A N 1
ATOM 751 C CA . GLU A 1 93 ? 26.568 -0.021 -22.843 1.00 78.56 93 GLU A CA 1
ATOM 752 C C . GLU A 1 93 ? 27.508 0.554 -21.782 1.00 78.56 93 GLU A C 1
ATOM 754 O O . GLU A 1 93 ? 27.970 -0.184 -20.913 1.00 78.56 93 GLU A O 1
ATOM 759 N N . SER A 1 94 ? 27.785 1.858 -21.842 1.00 78.00 94 SER A N 1
ATOM 760 C CA . SER A 1 94 ? 28.724 2.524 -20.935 1.00 78.00 94 SE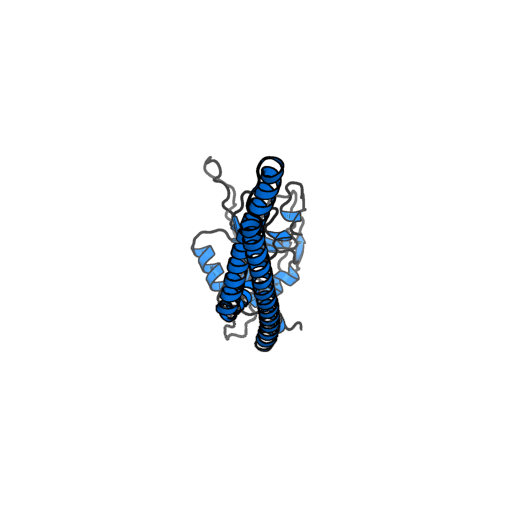R A CA 1
ATOM 761 C C . SER A 1 94 ? 28.051 3.119 -19.693 1.00 78.00 94 SER A C 1
ATOM 763 O O . SER A 1 94 ? 28.731 3.397 -18.708 1.00 78.00 94 SER A O 1
ATOM 765 N N . GLY A 1 95 ? 26.734 3.351 -19.748 1.00 77.31 95 GLY A N 1
ATOM 766 C CA . GLY A 1 95 ? 25.981 4.109 -18.749 1.00 77.31 95 GLY A CA 1
ATOM 767 C C . GLY A 1 95 ? 26.252 5.618 -18.773 1.00 77.31 95 GLY A C 1
ATOM 768 O O . GLY A 1 95 ? 25.757 6.336 -17.903 1.00 77.31 95 GLY A O 1
ATOM 769 N N . MET A 1 96 ? 27.032 6.123 -19.739 1.00 81.38 96 MET A N 1
ATOM 770 C CA . MET A 1 96 ? 27.380 7.542 -19.821 1.00 81.38 96 MET A CA 1
ATOM 771 C C . MET A 1 96 ? 26.181 8.403 -20.224 1.00 81.38 96 MET A C 1
ATOM 773 O O . MET A 1 96 ? 25.339 8.012 -21.033 1.00 81.38 96 MET A O 1
ATOM 777 N N . LEU A 1 97 ? 26.121 9.604 -19.644 1.00 82.62 97 LEU A N 1
ATOM 778 C CA . LEU A 1 97 ? 25.077 10.584 -19.921 1.00 82.62 97 LEU A CA 1
ATOM 779 C C . LEU A 1 97 ? 25.478 11.449 -21.115 1.00 82.62 97 LEU A C 1
ATOM 781 O O . LEU A 1 97 ? 26.493 12.146 -21.081 1.00 82.62 97 LEU A O 1
ATOM 785 N N . ILE A 1 98 ? 24.649 11.426 -22.149 1.00 79.25 98 ILE A N 1
ATOM 786 C CA . ILE A 1 98 ? 24.762 12.260 -23.338 1.00 79.25 98 ILE A CA 1
ATOM 787 C C . ILE A 1 98 ? 23.810 13.444 -23.164 1.00 79.25 98 ILE A C 1
ATOM 789 O O . ILE A 1 98 ? 22.620 13.282 -22.875 1.00 79.25 98 ILE A O 1
ATOM 793 N N . ASN A 1 99 ? 24.339 14.657 -23.322 1.00 77.62 99 ASN A N 1
ATOM 794 C CA . ASN A 1 99 ? 23.520 15.864 -23.320 1.00 77.62 99 ASN A CA 1
ATOM 795 C C . ASN A 1 99 ? 22.508 15.786 -24.462 1.00 77.62 99 ASN A C 1
ATOM 797 O O . ASN A 1 99 ? 22.888 15.625 -25.617 1.00 77.62 99 ASN A O 1
ATOM 801 N N . THR A 1 100 ? 21.223 15.939 -24.150 1.00 68.25 100 THR A N 1
ATOM 802 C CA . THR A 1 100 ? 20.233 16.196 -25.194 1.00 68.25 100 THR A CA 1
ATOM 803 C C . THR A 1 100 ? 20.263 17.686 -25.489 1.00 68.25 100 THR A C 1
ATOM 805 O O . THR A 1 100 ? 19.784 18.489 -24.679 1.00 68.25 100 THR A O 1
ATOM 808 N N . ASP A 1 101 ? 20.857 18.066 -26.614 1.00 53.34 101 ASP A N 1
ATOM 809 C CA . ASP A 1 101 ? 20.930 19.451 -27.066 1.00 53.34 101 ASP A CA 1
ATOM 810 C C . ASP A 1 101 ? 19.501 20.041 -27.109 1.00 53.34 101 ASP A C 1
ATOM 812 O O . ASP A 1 101 ? 18.695 19.716 -27.980 1.00 53.34 101 ASP A O 1
ATOM 816 N N . ASN A 1 102 ? 19.164 20.892 -26.134 1.00 46.59 102 ASN A N 1
ATOM 817 C CA . ASN A 1 102 ? 17.905 21.648 -26.004 1.00 46.59 102 ASN A CA 1
ATOM 818 C C . ASN A 1 102 ? 16.619 20.926 -25.532 1.00 46.59 102 ASN A C 1
ATOM 820 O O . ASN A 1 102 ? 15.523 21.390 -25.847 1.00 46.59 102 ASN A O 1
ATOM 824 N N . GLY A 1 103 ? 16.690 19.878 -24.705 1.00 43.78 103 GLY A N 1
ATOM 825 C CA . GLY A 1 103 ? 15.547 19.505 -23.843 1.00 43.78 103 GLY A CA 1
ATOM 826 C C . GLY A 1 103 ? 14.248 19.085 -24.557 1.00 43.78 103 GLY A C 1
ATOM 827 O O . GLY A 1 103 ? 13.152 19.351 -24.062 1.00 43.78 103 GLY A O 1
ATOM 828 N N . SER A 1 104 ? 14.343 18.420 -25.709 1.00 38.31 104 SER A N 1
ATOM 829 C CA . SER A 1 104 ? 13.181 17.759 -26.323 1.00 38.31 104 SER A CA 1
ATOM 830 C C . SER A 1 104 ? 12.891 16.418 -25.620 1.00 38.31 104 SER A C 1
ATOM 832 O O . SER A 1 104 ? 13.827 15.647 -25.409 1.00 38.31 104 SER A O 1
ATOM 834 N N . PRO A 1 105 ? 11.634 16.088 -25.254 1.00 40.50 105 PRO A N 1
ATOM 835 C CA . PRO A 1 105 ? 11.329 14.830 -24.579 1.00 40.50 105 PRO A CA 1
ATOM 836 C C . PRO A 1 105 ? 11.368 13.646 -25.567 1.00 40.50 105 PRO A C 1
ATOM 838 O O . PRO A 1 105 ? 10.614 13.604 -26.533 1.00 40.50 105 PRO A O 1
ATOM 841 N N . MET A 1 106 ? 12.300 12.731 -25.286 1.00 38.91 106 MET A N 1
ATOM 842 C CA . MET A 1 106 ? 12.602 11.378 -25.800 1.00 38.91 106 MET A CA 1
ATOM 843 C C . MET A 1 106 ? 11.730 10.726 -26.898 1.00 38.91 106 MET A C 1
ATOM 845 O O . MET A 1 106 ? 10.517 10.603 -26.755 1.00 38.91 106 MET A O 1
ATOM 849 N N . ALA A 1 107 ? 12.391 10.116 -27.898 1.00 31.92 107 ALA A N 1
ATOM 850 C CA . ALA A 1 107 ? 12.702 8.670 -27.932 1.00 31.92 107 ALA A CA 1
ATOM 851 C C . ALA A 1 107 ? 13.453 8.292 -29.229 1.00 31.92 107 ALA A C 1
ATOM 853 O O . ALA A 1 107 ? 12.958 8.559 -30.326 1.00 31.92 107 ALA A O 1
ATOM 854 N N . GLN A 1 108 ? 14.589 7.592 -29.124 1.00 28.31 108 GLN A N 1
ATOM 855 C CA . GLN A 1 108 ? 15.029 6.673 -30.179 1.00 28.31 108 GLN A CA 1
ATOM 856 C C . GLN A 1 108 ? 15.958 5.586 -29.619 1.00 28.31 108 GLN A C 1
ATOM 858 O O . GLN A 1 108 ? 17.175 5.678 -29.686 1.00 28.31 108 GLN A O 1
ATOM 863 N N . VAL A 1 109 ? 15.371 4.506 -29.096 1.00 29.28 109 VAL A N 1
ATOM 864 C CA . VAL A 1 109 ? 16.099 3.235 -28.977 1.00 29.28 109 VAL A CA 1
ATOM 865 C C . VAL A 1 109 ? 15.779 2.413 -30.221 1.00 29.28 109 VAL A C 1
ATOM 867 O O . VAL A 1 109 ? 14.652 1.952 -30.394 1.00 29.28 109 VAL A O 1
ATOM 870 N N . GLY A 1 110 ? 16.786 2.251 -31.081 1.00 33.78 110 GLY A N 1
ATOM 871 C CA . GLY A 1 110 ? 16.751 1.378 -32.255 1.00 33.78 110 GLY A CA 1
ATOM 872 C C . GLY A 1 110 ? 16.835 2.121 -33.586 1.00 33.78 110 GLY A C 1
ATOM 873 O O . GLY A 1 110 ? 15.836 2.235 -34.286 1.00 33.78 110 GLY A O 1
ATOM 874 N N . SER A 1 111 ? 18.038 2.556 -33.968 1.00 30.70 111 SER A N 1
ATOM 875 C CA . SER A 1 111 ? 18.312 3.095 -35.307 1.00 30.70 111 SER A CA 1
ATOM 876 C C . SER A 1 111 ? 19.481 2.357 -35.961 1.00 30.70 111 SER A C 1
ATOM 878 O O . SER A 1 111 ? 20.580 2.880 -36.100 1.00 30.70 111 SER A O 1
ATOM 880 N N . SER A 1 112 ? 19.217 1.134 -36.428 1.00 31.28 112 SER A N 1
ATOM 881 C CA . SER A 1 112 ? 19.654 0.776 -37.779 1.00 31.28 112 SER A CA 1
ATOM 882 C C . SER A 1 112 ? 18.408 0.842 -38.662 1.00 31.28 112 SER 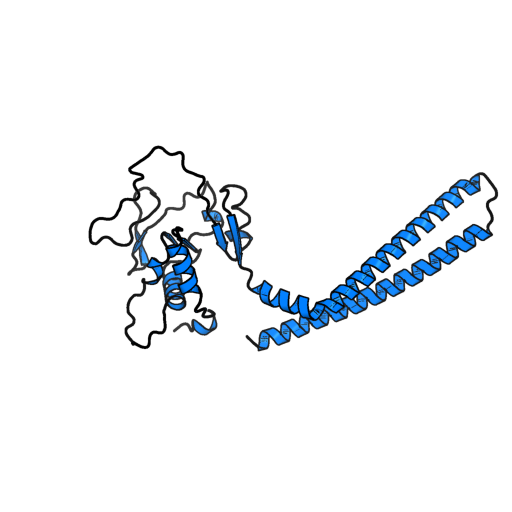A C 1
ATOM 884 O O . SER A 1 112 ? 17.512 0.012 -38.546 1.00 31.28 112 SER A O 1
ATOM 886 N N . SER A 1 113 ? 18.357 1.864 -39.524 1.00 27.27 113 SER A N 1
ATOM 887 C CA . SER A 1 113 ? 17.294 2.162 -40.506 1.00 27.27 113 SER A CA 1
ATOM 888 C C . SER A 1 113 ? 15.966 2.726 -39.938 1.00 27.27 113 SER A C 1
ATOM 890 O O . SER A 1 113 ? 15.705 2.626 -38.743 1.00 27.27 113 SER A O 1
ATOM 892 N N . PRO A 1 114 ? 15.219 3.504 -40.747 1.00 33.09 114 PRO A N 1
ATOM 893 C CA . PRO A 1 114 ? 14.726 4.827 -40.377 1.00 33.09 114 PRO A CA 1
ATOM 894 C C . PRO A 1 114 ? 13.532 4.751 -39.424 1.00 33.09 114 PRO A C 1
ATOM 896 O O . PRO A 1 114 ? 12.484 4.190 -39.741 1.00 33.09 114 PRO A O 1
ATOM 899 N N . ALA A 1 115 ? 13.701 5.357 -38.254 1.00 27.91 115 ALA A N 1
ATOM 900 C CA . ALA A 1 115 ? 12.698 5.428 -37.207 1.00 27.91 115 ALA A CA 1
ATOM 901 C C . ALA A 1 115 ? 11.382 6.084 -37.677 1.00 27.91 115 ALA A C 1
ATOM 903 O O . ALA A 1 115 ? 11.413 7.079 -38.414 1.00 27.91 115 ALA A O 1
ATOM 904 N N . PRO A 1 116 ? 10.217 5.625 -37.179 1.00 28.77 116 PRO A N 1
ATOM 905 C CA . PRO A 1 116 ? 9.012 6.425 -37.221 1.00 28.77 116 PRO A CA 1
ATOM 906 C C . PRO A 1 116 ? 9.218 7.573 -36.237 1.00 28.77 116 PRO A C 1
ATOM 908 O O . PRO A 1 116 ? 9.190 7.414 -35.019 1.00 28.77 116 PRO A O 1
ATOM 911 N N . THR A 1 117 ? 9.469 8.757 -36.781 1.00 28.42 117 THR A N 1
ATOM 912 C CA . THR A 1 117 ? 9.383 9.997 -36.030 1.00 28.42 117 THR A CA 1
ATOM 913 C C . THR A 1 117 ? 8.006 10.039 -35.372 1.00 28.42 117 THR A C 1
ATOM 915 O O . THR A 1 117 ? 6.997 10.062 -36.076 1.00 28.42 117 THR A O 1
ATOM 918 N N . LEU A 1 118 ? 7.940 10.142 -34.044 1.00 31.78 118 LEU A N 1
ATOM 919 C CA . LEU A 1 118 ? 6.760 10.651 -33.335 1.00 31.78 118 LEU A CA 1
ATOM 920 C C . LEU A 1 118 ? 6.616 12.169 -33.593 1.00 31.78 118 LEU A C 1
ATOM 922 O O . LEU A 1 118 ? 6.371 12.977 -32.707 1.00 31.78 118 LEU A O 1
ATOM 926 N N . LEU A 1 119 ? 6.760 12.575 -34.855 1.00 29.27 119 LEU A N 1
ATOM 927 C CA . LEU A 1 119 ? 6.076 13.737 -35.370 1.00 29.27 119 LEU A CA 1
ATOM 928 C C . LEU A 1 119 ? 4.622 13.294 -35.448 1.00 29.27 119 LEU A C 1
ATOM 930 O O . LEU A 1 119 ? 4.284 12.398 -36.222 1.00 29.27 119 LEU A O 1
ATOM 934 N N . LEU A 1 120 ? 3.760 13.962 -34.688 1.00 31.52 120 LEU A N 1
ATOM 935 C CA . LEU A 1 120 ? 2.362 14.164 -35.052 1.00 31.52 120 LEU A CA 1
ATOM 936 C C . LEU A 1 120 ? 2.290 14.795 -36.461 1.00 31.52 120 LEU A C 1
ATOM 938 O O . LEU A 1 120 ? 1.964 15.966 -36.642 1.00 31.52 120 LEU A O 1
ATOM 942 N N . LYS A 1 121 ? 2.621 14.024 -37.496 1.00 30.28 121 LYS A N 1
ATOM 943 C CA . LYS A 1 121 ? 2.286 14.304 -38.882 1.00 30.28 121 LYS A CA 1
ATOM 944 C C . LYS A 1 121 ? 0.890 13.748 -39.083 1.00 30.28 121 LYS A C 1
ATOM 946 O O . LYS A 1 121 ? 0.705 12.577 -39.387 1.00 30.28 121 LYS A O 1
ATOM 951 N N . GLY A 1 122 ? -0.093 14.619 -38.902 1.00 29.83 122 GLY A N 1
ATOM 952 C CA . GLY A 1 122 ? -1.451 14.360 -39.351 1.00 29.83 122 GLY A CA 1
ATOM 953 C C . GLY A 1 122 ? -2.497 14.595 -38.279 1.00 29.83 122 GLY A C 1
ATOM 954 O O . GLY A 1 122 ? -2.625 13.840 -37.328 1.00 29.83 122 GLY A O 1
ATOM 955 N N . GLN A 1 123 ? -3.323 15.597 -38.559 1.00 29.09 123 GLN A N 1
ATOM 956 C CA . GLN A 1 123 ? -4.587 15.927 -37.911 1.00 29.09 123 GLN A CA 1
ATOM 957 C C . GLN A 1 123 ? -4.494 16.760 -36.631 1.00 29.09 123 GLN A C 1
ATOM 959 O O . GLN A 1 123 ? -4.291 16.282 -35.522 1.00 29.09 123 GLN A O 1
ATOM 964 N N . LYS A 1 124 ? -4.825 18.040 -36.831 1.00 33.03 124 LYS A N 1
ATOM 965 C CA . LYS A 1 124 ? -5.586 18.880 -35.907 1.00 33.03 124 LYS A CA 1
ATOM 966 C C . LYS A 1 124 ? -6.755 18.078 -35.303 1.00 33.03 124 LYS A C 1
ATOM 968 O O . LYS A 1 124 ? -7.871 18.112 -35.812 1.00 33.03 124 LYS A O 1
ATOM 973 N N . LYS A 1 125 ? -6.506 17.343 -34.226 1.00 33.84 125 LYS A N 1
ATOM 974 C CA . LYS A 1 125 ? -7.516 16.889 -33.272 1.00 33.84 125 LYS A CA 1
ATOM 975 C C . LYS A 1 125 ? -6.989 17.298 -31.914 1.00 33.84 125 LYS A C 1
ATOM 977 O O . LYS A 1 125 ? -5.925 16.843 -31.513 1.00 33.84 125 LYS A O 1
ATOM 982 N N . ALA A 1 126 ? -7.703 18.217 -31.270 1.00 32.59 126 ALA A N 1
ATOM 983 C CA . ALA A 1 126 ? -7.436 18.656 -29.910 1.00 32.59 126 ALA A CA 1
ATOM 984 C C . ALA A 1 126 ? -7.067 17.441 -29.049 1.00 32.59 126 ALA A C 1
ATOM 986 O O . ALA A 1 126 ? -7.850 16.490 -28.959 1.00 32.59 126 ALA A O 1
ATOM 987 N N . CYS A 1 127 ? -5.842 17.437 -28.516 1.00 35.66 127 CYS A N 1
ATOM 988 C CA . CYS A 1 127 ? -5.308 16.330 -27.741 1.00 35.66 127 CYS A CA 1
ATOM 989 C C . CYS A 1 127 ? -6.296 15.977 -26.630 1.00 35.66 127 CYS A C 1
ATOM 991 O O . CYS A 1 127 ? -6.550 16.772 -25.725 1.00 35.66 127 CYS A O 1
ATOM 993 N N . ARG A 1 128 ? -6.863 14.769 -26.716 1.00 42.41 128 ARG A N 1
ATOM 994 C CA . ARG A 1 128 ? -7.541 14.133 -25.588 1.00 42.41 128 ARG A CA 1
ATOM 995 C C . ARG A 1 128 ? -6.572 14.180 -24.410 1.00 42.41 128 ARG A C 1
ATOM 997 O O . ARG A 1 128 ? -5.419 13.794 -24.570 1.00 42.41 128 ARG A O 1
ATOM 1004 N N . VAL A 1 129 ? -7.048 14.658 -23.264 1.00 48.03 129 VAL A N 1
ATOM 1005 C CA . VAL A 1 129 ? -6.354 14.601 -21.970 1.00 48.03 129 VAL A CA 1
ATOM 1006 C C . VAL A 1 129 ? -5.586 13.279 -21.874 1.00 48.03 129 VAL A C 1
ATOM 1008 O O . VAL A 1 129 ? -6.207 12.217 -21.960 1.00 48.03 129 VAL A O 1
ATOM 1011 N N . PHE A 1 130 ? -4.253 13.330 -21.766 1.00 59.47 130 PHE A N 1
ATOM 1012 C CA . PHE A 1 130 ? -3.422 12.134 -21.625 1.00 59.47 130 PHE A CA 1
ATOM 1013 C C . PHE A 1 130 ? -3.879 11.373 -20.375 1.00 59.47 130 PHE A C 1
ATOM 1015 O O . PHE A 1 130 ? -3.643 11.799 -19.246 1.00 59.47 130 PHE A O 1
ATOM 1022 N N . GLN A 1 131 ? -4.589 10.262 -20.569 1.00 77.00 131 GLN A N 1
ATOM 1023 C CA . GLN A 1 131 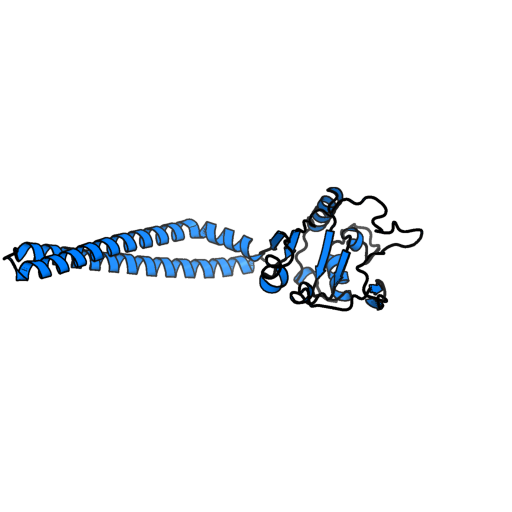? -5.111 9.451 -19.475 1.00 77.00 131 GLN A CA 1
ATOM 1024 C C . GLN A 1 131 ? -4.011 8.546 -18.916 1.00 77.00 131 GLN A C 1
ATOM 1026 O O . GLN A 1 131 ? -3.992 7.342 -19.168 1.00 77.00 131 GLN A O 1
ATOM 1031 N N . VAL A 1 132 ? -3.097 9.124 -18.146 1.00 83.50 132 VAL A N 1
ATOM 1032 C CA . VAL A 1 132 ? -2.013 8.376 -17.507 1.00 83.50 132 VAL A CA 1
ATOM 1033 C C . VAL A 1 132 ? -2.526 7.680 -16.245 1.00 83.50 132 VAL A C 1
ATOM 1035 O O . VAL A 1 132 ? -3.203 8.296 -15.418 1.00 83.50 132 VAL A O 1
ATOM 1038 N N . LEU A 1 133 ? -2.207 6.392 -16.103 1.00 88.19 133 LEU A N 1
ATOM 1039 C CA . LEU A 1 133 ? -2.268 5.667 -14.836 1.00 88.19 133 LEU A CA 1
ATOM 1040 C C . LEU A 1 133 ? -0.838 5.490 -14.340 1.00 88.19 133 LEU A C 1
ATOM 1042 O O . LE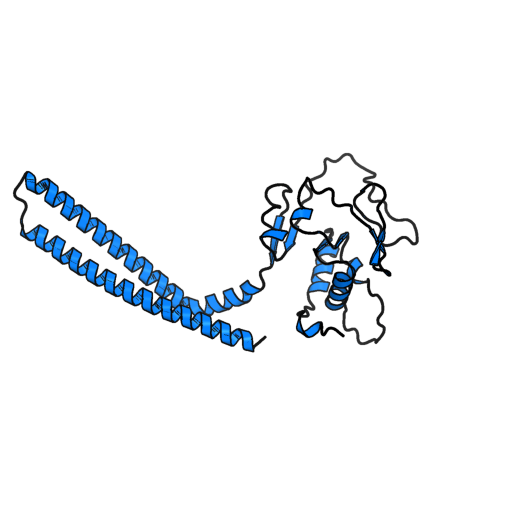U A 1 133 ? -0.030 4.860 -15.013 1.00 88.19 133 LEU A O 1
ATOM 1046 N N . TYR A 1 134 ? -0.543 6.039 -13.171 1.00 87.31 134 TYR A N 1
ATOM 1047 C CA . TYR A 1 134 ? 0.725 5.810 -12.508 1.00 87.31 134 TYR A CA 1
ATOM 1048 C C . TYR A 1 134 ? 0.576 4.812 -11.371 1.00 87.31 134 TYR A C 1
ATOM 1050 O O . TYR A 1 134 ? -0.327 4.951 -10.545 1.00 87.31 134 TYR A O 1
ATOM 1058 N N . VAL A 1 135 ? 1.494 3.856 -11.318 1.00 91.38 135 VAL A N 1
ATOM 1059 C CA . VAL A 1 135 ? 1.566 2.826 -10.286 1.00 91.38 135 VAL A CA 1
ATOM 1060 C C . VAL A 1 135 ? 2.859 3.034 -9.501 1.00 91.38 135 VAL A C 1
ATOM 1062 O O . VAL A 1 135 ? 3.918 3.191 -10.103 1.00 91.38 135 VAL A O 1
ATOM 1065 N N . GLY A 1 136 ? 2.772 3.077 -8.176 1.00 90.25 136 GLY A N 1
ATOM 1066 C CA . GLY A 1 136 ? 3.932 3.201 -7.293 1.00 90.25 136 GLY A CA 1
ATOM 1067 C C . GLY A 1 136 ? 3.605 2.732 -5.884 1.00 90.25 136 GLY A C 1
ATOM 1068 O O . GLY A 1 136 ? 2.459 2.400 -5.599 1.00 90.25 136 GLY A O 1
ATOM 1069 N N . ASP A 1 137 ? 4.600 2.719 -5.015 1.00 89.31 137 ASP A N 1
ATOM 1070 C CA . ASP A 1 137 ? 4.558 2.193 -3.646 1.00 89.31 137 ASP A CA 1
ATOM 1071 C C . ASP A 1 137 ? 4.745 3.295 -2.587 1.00 89.31 137 ASP A C 1
ATOM 1073 O O . ASP A 1 137 ? 4.348 3.155 -1.431 1.00 89.31 137 ASP A O 1
ATOM 1077 N N . HIS A 1 138 ? 5.273 4.458 -2.977 1.00 84.94 138 HIS A N 1
ATOM 1078 C CA . HIS A 1 138 ? 5.526 5.554 -2.047 1.00 84.94 138 HIS A CA 1
ATOM 1079 C C . HIS A 1 138 ? 4.474 6.663 -2.120 1.00 84.94 138 HIS A C 1
ATOM 1081 O O . HIS A 1 138 ? 4.512 7.532 -2.988 1.00 84.94 138 HIS A O 1
ATOM 1087 N N . ILE A 1 139 ? 3.595 6.745 -1.117 1.00 80.25 139 ILE A N 1
ATOM 1088 C CA . ILE A 1 139 ? 2.511 7.746 -1.039 1.00 80.25 139 ILE A CA 1
ATOM 1089 C C . ILE A 1 139 ? 3.001 9.187 -1.307 1.00 80.25 139 ILE A C 1
ATOM 1091 O O . ILE A 1 139 ? 2.372 9.932 -2.067 1.00 80.25 139 ILE A O 1
ATOM 1095 N N . TYR A 1 140 ? 4.132 9.591 -0.720 1.00 72.44 140 TYR A N 1
ATOM 1096 C CA . TYR A 1 140 ? 4.649 10.959 -0.845 1.00 72.44 140 TYR A CA 1
ATOM 1097 C C . TYR A 1 140 ? 5.387 11.217 -2.167 1.00 72.44 140 TYR A C 1
ATOM 1099 O O . TYR A 1 140 ? 5.137 12.226 -2.828 1.00 72.44 140 TYR A O 1
ATOM 1107 N N . GLY A 1 141 ? 6.281 10.304 -2.561 1.00 69.69 141 GLY A N 1
ATOM 1108 C CA . GLY A 1 141 ? 7.068 10.418 -3.793 1.00 69.69 141 GLY A CA 1
ATOM 1109 C C . GLY A 1 141 ? 6.223 10.246 -5.055 1.00 69.69 141 GLY A C 1
ATOM 1110 O O . GLY A 1 141 ? 6.491 10.879 -6.079 1.00 69.69 141 GLY A O 1
ATOM 1111 N N . ASP A 1 142 ? 5.168 9.434 -4.962 1.00 68.75 142 ASP A N 1
ATOM 1112 C CA . ASP A 1 142 ? 4.413 8.966 -6.112 1.00 68.75 142 ASP A CA 1
ATOM 1113 C C . ASP A 1 142 ? 2.969 9.466 -6.197 1.00 68.75 142 ASP A C 1
ATOM 1115 O O . ASP A 1 142 ? 2.499 9.686 -7.308 1.00 68.75 142 ASP A O 1
ATOM 1119 N N . ILE A 1 143 ? 2.245 9.691 -5.097 1.00 69.00 143 ILE A N 1
ATOM 1120 C CA . ILE A 1 143 ? 0.777 9.856 -5.170 1.00 69.00 143 ILE A CA 1
ATOM 1121 C C . ILE A 1 143 ? 0.315 11.273 -4.836 1.00 69.00 143 ILE A C 1
ATOM 1123 O O . ILE A 1 143 ? -0.384 11.906 -5.635 1.00 69.00 143 ILE A O 1
ATOM 1127 N N . LEU A 1 144 ? 0.703 11.799 -3.672 1.00 63.53 144 LEU A N 1
ATOM 1128 C CA . LEU A 1 144 ? 0.068 12.986 -3.084 1.00 63.53 144 LEU A CA 1
ATOM 1129 C C . LEU A 1 144 ? 0.165 14.257 -3.946 1.00 63.53 144 LEU A C 1
ATOM 1131 O O . LEU A 1 144 ? -0.719 15.112 -3.872 1.00 63.53 144 LEU A O 1
ATOM 1135 N N . ARG A 1 145 ? 1.190 14.389 -4.799 1.00 59.91 145 ARG A N 1
ATOM 1136 C CA . ARG A 1 145 ? 1.387 15.595 -5.627 1.00 59.91 145 ARG A CA 1
ATOM 1137 C C . ARG A 1 145 ? 0.741 15.554 -7.012 1.00 59.91 145 ARG A C 1
ATOM 1139 O O . ARG A 1 145 ? 0.585 16.608 -7.622 1.00 59.91 145 ARG A O 1
ATOM 1146 N N . ARG A 1 146 ? 0.311 14.388 -7.507 1.00 57.09 146 ARG A N 1
ATOM 1147 C CA . ARG A 1 146 ? -0.156 14.245 -8.906 1.00 57.09 146 ARG A CA 1
ATOM 1148 C C . ARG A 1 146 ? -1.613 14.622 -9.110 1.00 57.09 146 ARG A C 1
ATOM 1150 O O . ARG A 1 146 ? -1.969 15.155 -10.160 1.00 57.09 146 ARG A O 1
ATOM 1157 N N . LYS A 1 147 ? -2.441 14.413 -8.083 1.00 53.78 147 LYS A N 1
ATOM 1158 C CA . LYS A 1 147 ? -3.886 14.672 -8.141 1.00 53.78 147 LYS A CA 1
ATOM 1159 C C . LYS A 1 147 ? -4.228 16.161 -8.290 1.00 53.78 147 LYS A C 1
ATOM 1161 O O . LYS A 1 147 ? -5.276 16.479 -8.835 1.00 53.78 147 LYS A O 1
ATOM 1166 N N . LYS A 1 148 ? -3.354 17.070 -7.833 1.00 54.62 148 LYS A N 1
ATOM 1167 C CA . LYS A 1 148 ? -3.597 18.525 -7.871 1.00 54.62 148 LYS A CA 1
ATOM 1168 C C . LYS A 1 148 ? -3.175 19.220 -9.170 1.00 54.62 148 LYS A C 1
ATOM 1170 O O . LYS A 1 148 ? -3.713 20.284 -9.441 1.00 54.62 148 LYS A O 1
ATOM 1175 N N . VAL A 1 149 ? -2.226 18.666 -9.932 1.00 55.38 149 VAL A N 1
ATOM 1176 C CA . VAL A 1 149 ? -1.554 19.414 -11.020 1.00 55.38 149 VAL A CA 1
ATOM 1177 C C . VAL A 1 149 ? -1.660 18.725 -12.383 1.00 55.38 149 VAL A C 1
ATOM 1179 O O . VAL A 1 149 ? -1.830 19.407 -13.385 1.00 55.38 149 VAL A O 1
ATOM 1182 N N . LEU A 1 150 ? -1.611 17.386 -12.444 1.00 62.91 150 LEU A N 1
ATOM 1183 C CA . LEU A 1 150 ? -1.460 16.661 -13.719 1.00 62.91 150 LEU A CA 1
ATOM 1184 C C . LEU A 1 150 ? -2.703 15.871 -14.155 1.00 62.91 150 LEU A C 1
ATOM 1186 O O . LEU A 1 150 ? -2.765 15.404 -15.288 1.00 62.91 150 LEU A O 1
ATOM 1190 N N . GLY A 1 151 ? -3.688 15.679 -13.271 1.00 69.38 151 GLY A N 1
ATOM 1191 C CA . GLY A 1 151 ? -4.904 14.913 -13.585 1.00 69.38 151 GLY A CA 1
ATOM 1192 C C . GLY A 1 151 ? -4.668 13.414 -13.832 1.00 69.38 151 GLY A C 1
ATOM 1193 O O . GLY A 1 151 ? -5.532 12.739 -14.389 1.00 69.38 151 GLY A O 1
ATOM 1194 N N . TRP A 1 152 ? -3.509 12.881 -13.436 1.00 80.00 152 TRP A N 1
ATOM 1195 C CA . TRP A 1 152 ? -3.183 11.462 -13.593 1.00 80.00 152 TRP A CA 1
ATOM 1196 C C . TRP A 1 152 ? -3.979 10.601 -12.612 1.00 80.00 152 TRP A C 1
ATOM 1198 O O . TRP A 1 152 ? -4.165 10.967 -11.448 1.00 80.00 152 TRP A O 1
ATOM 1208 N N . ARG A 1 153 ? -4.401 9.419 -13.068 1.00 84.62 153 ARG A N 1
ATOM 1209 C CA . ARG A 1 153 ? -4.905 8.365 -12.183 1.00 84.62 153 ARG A CA 1
ATOM 1210 C C . ARG A 1 153 ? -3.721 7.735 -11.455 1.00 84.62 153 ARG A C 1
ATOM 1212 O O . ARG A 1 153 ? -2.654 7.566 -12.039 1.00 84.62 153 ARG A O 1
ATOM 1219 N N . THR A 1 154 ? -3.911 7.377 -10.193 1.00 85.75 154 THR A N 1
ATOM 1220 C CA . THR A 1 154 ? -2.868 6.782 -9.348 1.00 85.75 154 THR A CA 1
ATOM 1221 C C . THR A 1 154 ? -3.347 5.450 -8.790 1.00 85.75 154 THR A C 1
ATOM 1223 O O . THR A 1 154 ? -4.478 5.366 -8.316 1.00 85.75 154 THR A O 1
ATOM 1226 N N . MET A 1 155 ? -2.479 4.447 -8.801 1.00 90.06 155 MET A N 1
ATOM 1227 C CA . MET A 1 155 ? -2.640 3.171 -8.111 1.00 90.06 155 MET A CA 1
ATOM 1228 C C . MET A 1 155 ? -1.467 3.003 -7.142 1.00 90.06 155 MET A C 1
ATOM 1230 O O . MET A 1 155 ? -0.323 3.266 -7.511 1.00 90.06 155 MET A O 1
ATOM 1234 N N . LEU A 1 156 ? -1.767 2.612 -5.904 1.00 92.12 156 LEU A N 1
ATOM 1235 C CA . LEU A 1 156 ? -0.772 2.355 -4.867 1.00 92.12 156 LEU A CA 1
ATOM 1236 C C . LEU A 1 156 ? -0.583 0.844 -4.731 1.00 92.12 156 LEU A C 1
ATOM 1238 O O . LEU A 1 156 ? -1.567 0.126 -4.562 1.00 92.12 156 LEU A O 1
ATOM 1242 N N . VAL A 1 157 ? 0.659 0.384 -4.790 1.00 92.25 157 VAL A N 1
ATOM 1243 C CA . VAL A 1 157 ? 1.044 -0.974 -4.403 1.00 92.25 157 VAL A CA 1
ATOM 1244 C C . VAL A 1 157 ? 1.415 -0.932 -2.925 1.00 92.25 157 VAL A C 1
ATOM 1246 O O . VAL A 1 157 ? 2.263 -0.136 -2.535 1.00 92.25 157 VAL A O 1
ATOM 1249 N N . VAL A 1 158 ? 0.753 -1.751 -2.107 1.00 93.94 158 VAL A N 1
ATOM 1250 C CA . VAL A 1 158 ? 0.993 -1.848 -0.658 1.00 93.94 158 VAL A CA 1
ATOM 1251 C C . VAL A 1 158 ? 1.302 -3.308 -0.334 1.00 93.94 158 VAL A C 1
ATOM 1253 O O . VAL A 1 158 ? 0.365 -4.079 -0.128 1.00 93.94 158 VAL A O 1
ATOM 1256 N N . PRO A 1 159 ? 2.581 -3.723 -0.345 1.00 90.25 159 PRO A N 1
ATOM 1257 C CA . PRO A 1 159 ? 2.959 -5.106 -0.051 1.00 90.25 159 PRO A CA 1
ATOM 1258 C C . PRO A 1 159 ? 2.494 -5.569 1.336 1.00 90.25 159 PRO A C 1
ATOM 1260 O O . PRO A 1 159 ? 2.088 -6.711 1.514 1.00 90.25 159 PRO A O 1
ATOM 1263 N N . GLU A 1 160 ? 2.479 -4.669 2.319 1.00 90.19 160 GLU A N 1
ATOM 1264 C CA . GLU A 1 160 ? 2.074 -4.967 3.695 1.00 90.19 160 GLU A CA 1
ATOM 1265 C C . GLU A 1 160 ? 0.580 -5.305 3.829 1.00 90.19 160 GLU A C 1
ATOM 1267 O O . GLU A 1 160 ? 0.170 -5.895 4.830 1.00 90.19 160 GLU A O 1
ATOM 1272 N N . LEU A 1 161 ? -0.234 -4.954 2.826 1.00 92.62 161 LEU A N 1
ATOM 1273 C CA . LEU A 1 161 ? -1.684 -5.117 2.867 1.00 92.62 161 LEU A CA 1
ATOM 1274 C C . LEU A 1 161 ? -2.111 -6.586 2.841 1.00 92.62 161 LEU A C 1
ATOM 1276 O O . LEU A 1 161 ? -3.096 -6.926 3.484 1.00 92.62 161 LEU A O 1
ATOM 1280 N N . GLU A 1 162 ? -1.393 -7.453 2.124 1.00 89.94 162 GLU A N 1
ATOM 1281 C CA . GLU A 1 162 ? -1.694 -8.893 2.080 1.00 89.94 162 GLU A CA 1
ATOM 1282 C C . GLU A 1 162 ? -1.708 -9.477 3.495 1.00 89.94 162 GLU A C 1
ATOM 1284 O O . GLU A 1 162 ? -2.709 -10.018 3.966 1.00 89.94 162 GLU A O 1
ATOM 1289 N N . ARG A 1 163 ? -0.629 -9.213 4.226 1.00 88.69 163 ARG A N 1
ATOM 1290 C CA . ARG A 1 163 ? -0.472 -9.614 5.616 1.00 88.69 163 ARG A CA 1
ATOM 1291 C C . ARG A 1 163 ? -1.498 -8.967 6.543 1.00 88.69 163 ARG A C 1
ATOM 1293 O O . ARG A 1 163 ? -1.993 -9.607 7.468 1.00 88.69 163 ARG A O 1
ATOM 1300 N N . GLU A 1 164 ? -1.816 -7.691 6.331 1.00 90.81 164 GLU A N 1
ATOM 1301 C CA . GLU A 1 164 ? -2.849 -7.007 7.111 1.00 90.81 164 GLU A CA 1
ATOM 1302 C C . GLU A 1 164 ? -4.225 -7.660 6.912 1.00 90.81 164 GLU A C 1
ATOM 1304 O O . GLU A 1 164 ? -4.956 -7.850 7.884 1.00 90.81 164 GLU A O 1
ATOM 1309 N N . VAL A 1 165 ? -4.566 -8.067 5.686 1.00 93.38 165 VAL A N 1
ATOM 1310 C CA . VAL A 1 165 ? -5.823 -8.766 5.380 1.00 93.38 165 VAL A CA 1
ATOM 1311 C C . VAL A 1 165 ? -5.899 -10.114 6.097 1.00 93.38 165 VAL A C 1
ATOM 1313 O O . VAL A 1 165 ? -6.932 -10.417 6.698 1.00 93.38 165 VAL A O 1
ATOM 1316 N N . GLU A 1 166 ? -4.818 -10.893 6.096 1.00 91.88 166 GLU A N 1
ATOM 1317 C CA . GLU A 1 166 ? -4.746 -12.159 6.838 1.00 91.88 166 GLU A CA 1
ATOM 1318 C C . GLU A 1 166 ? -4.937 -11.944 8.346 1.00 91.88 166 GLU A C 1
ATOM 1320 O O . GLU A 1 166 ? -5.767 -12.600 8.978 1.00 91.88 166 GLU A O 1
ATOM 1325 N N . LEU A 1 167 ? -4.247 -10.958 8.928 1.00 92.31 167 LEU A N 1
ATOM 1326 C CA . LEU A 1 167 ? -4.397 -10.609 10.345 1.00 92.31 167 LEU A CA 1
ATOM 1327 C C . LEU A 1 167 ? -5.821 -10.164 10.688 1.00 92.31 167 LEU A C 1
ATOM 1329 O O . LEU A 1 167 ? -6.368 -10.557 11.721 1.00 92.31 167 LEU A O 1
ATOM 1333 N N . LEU A 1 168 ? -6.438 -9.345 9.835 1.00 91.69 168 LEU A N 1
ATOM 1334 C CA . LEU A 1 168 ? -7.820 -8.901 10.011 1.00 91.69 168 LEU A CA 1
ATOM 1335 C C . LEU A 1 168 ? -8.799 -10.076 9.975 1.00 91.69 168 LEU A C 1
ATOM 1337 O O . LEU A 1 168 ? -9.791 -10.060 10.711 1.00 91.69 168 LEU A O 1
ATOM 1341 N N . TRP A 1 169 ? -8.522 -11.086 9.149 1.00 93.19 169 TRP A N 1
ATOM 1342 C CA . TRP A 1 169 ? -9.329 -12.296 9.063 1.00 93.19 169 TRP A CA 1
ATOM 1343 C C . TRP A 1 169 ? -9.241 -13.150 10.332 1.00 93.19 169 TRP A C 1
ATOM 1345 O O . TRP A 1 169 ? -10.274 -13.590 10.851 1.00 93.19 169 TRP A O 1
ATOM 1355 N N . GLU A 1 170 ? -8.035 -13.342 10.866 1.00 92.56 170 GLU A N 1
ATOM 1356 C CA . GLU A 1 170 ? -7.808 -14.072 12.119 1.00 92.56 170 GLU A CA 1
ATOM 1357 C C . GLU A 1 170 ? -8.448 -13.354 13.316 1.00 92.56 170 GLU A C 1
ATOM 1359 O O . GLU A 1 170 ? -9.133 -13.960 14.140 1.00 92.56 170 GLU A O 1
ATOM 1364 N N . LEU A 1 171 ? -8.323 -12.026 13.377 1.00 94.12 171 LEU A N 1
ATOM 1365 C CA . LEU A 1 171 ? -8.810 -11.204 14.492 1.00 94.12 171 LEU A CA 1
ATOM 1366 C C . LEU A 1 171 ? -10.272 -10.763 14.349 1.00 94.12 171 LEU A C 1
ATOM 1368 O O . LEU A 1 171 ? -10.762 -9.958 15.147 1.00 94.12 171 LEU A O 1
ATOM 1372 N N . ARG A 1 172 ? -10.990 -11.253 13.334 1.00 94.94 172 ARG A N 1
ATOM 1373 C CA . ARG A 1 172 ? -12.346 -10.793 12.991 1.00 94.94 172 ARG A CA 1
ATOM 1374 C C . ARG A 1 172 ? -13.320 -10.870 14.170 1.00 94.94 172 ARG A C 1
ATOM 1376 O O . ARG A 1 172 ? -14.143 -9.973 14.338 1.00 94.94 172 ARG A O 1
ATOM 1383 N N . ASP A 1 173 ? -13.239 -11.921 14.982 1.00 95.25 173 ASP A N 1
ATOM 1384 C CA . ASP A 1 173 ? -14.194 -12.162 16.065 1.00 95.25 173 ASP A CA 1
ATOM 1385 C C . ASP A 1 173 ? -13.869 -11.283 17.283 1.00 95.25 173 ASP A C 1
ATOM 1387 O O . ASP A 1 173 ? -14.767 -10.641 17.831 1.00 95.25 173 ASP A O 1
ATOM 1391 N N . THR A 1 174 ? -12.584 -11.093 17.595 1.00 94.56 174 THR A N 1
ATOM 1392 C CA . THR A 1 174 ? -12.114 -10.118 18.593 1.00 94.56 174 THR A CA 1
ATOM 1393 C C . THR A 1 174 ? -12.497 -8.686 18.209 1.00 94.56 174 THR A C 1
ATOM 1395 O O . THR A 1 174 ? -12.981 -7.918 19.040 1.00 94.56 174 THR A O 1
ATOM 1398 N N . HIS A 1 175 ? -12.356 -8.313 16.932 1.00 94.25 175 HIS A N 1
ATOM 1399 C CA . HIS A 1 175 ? -12.787 -7.002 16.439 1.00 94.25 175 HIS A CA 1
ATOM 1400 C C . HIS A 1 175 ? -14.303 -6.802 16.536 1.00 94.25 175 HIS A C 1
ATOM 1402 O O . HIS A 1 175 ? -14.752 -5.707 16.889 1.00 94.25 175 HIS A O 1
ATOM 1408 N N . LYS A 1 176 ? -15.106 -7.838 16.254 1.00 96.25 176 LYS A N 1
ATOM 1409 C CA . LYS A 1 176 ? -16.560 -7.787 16.480 1.00 96.25 176 LYS A CA 1
ATOM 1410 C C . LYS A 1 176 ? -16.870 -7.565 17.958 1.00 96.25 176 LYS A C 1
ATOM 1412 O O . LYS A 1 176 ? -17.681 -6.697 18.262 1.00 96.25 176 LYS A O 1
ATOM 1417 N N . GLN A 1 177 ? -16.204 -8.284 18.862 1.00 96.50 177 GLN A N 1
ATOM 1418 C CA . GLN A 1 177 ? -16.392 -8.123 20.305 1.00 96.50 177 GLN A CA 1
ATOM 1419 C C . GLN A 1 177 ? -16.042 -6.706 20.777 1.00 96.50 177 GLN A C 1
ATOM 1421 O O . GLN A 1 177 ? -16.842 -6.083 21.470 1.00 96.50 177 GLN A O 1
ATOM 1426 N N . LEU A 1 178 ? -14.905 -6.152 20.344 1.00 96.81 178 LEU A N 1
ATOM 1427 C CA . LEU A 1 178 ? -14.530 -4.765 20.647 1.00 96.81 178 LEU A CA 1
ATOM 1428 C C . LEU A 1 178 ? -15.579 -3.765 20.147 1.00 96.81 178 LEU A C 1
ATOM 1430 O O . LEU A 1 178 ? -15.924 -2.823 20.859 1.00 96.81 178 LEU A O 1
ATOM 1434 N N . ARG A 1 179 ? -16.124 -3.980 18.944 1.00 96.94 179 ARG A N 1
ATOM 1435 C CA . ARG A 1 179 ? -17.193 -3.135 18.397 1.00 96.94 179 ARG A CA 1
ATOM 1436 C C . ARG A 1 179 ? -18.476 -3.228 19.225 1.00 96.94 179 ARG A C 1
ATOM 1438 O O . ARG A 1 179 ? -19.100 -2.200 19.458 1.00 96.94 179 ARG A O 1
ATOM 1445 N N . LEU A 1 180 ? -18.856 -4.424 19.678 1.00 97.69 180 LEU A N 1
ATOM 1446 C CA . LEU A 1 180 ? -20.025 -4.611 20.543 1.00 97.69 180 LEU A CA 1
ATOM 1447 C C . LEU A 1 180 ? -19.848 -3.892 21.884 1.00 97.69 180 LEU A C 1
ATOM 1449 O O . LEU A 1 180 ? -20.722 -3.119 22.260 1.00 97.69 180 LEU A O 1
ATOM 1453 N N . LEU A 1 181 ? -18.698 -4.068 22.543 1.00 97.38 181 LEU A N 1
ATOM 1454 C CA . LEU A 1 181 ? -18.388 -3.397 23.810 1.00 97.38 181 LEU A CA 1
ATOM 1455 C C . LEU A 1 181 ? -18.367 -1.870 23.661 1.00 97.38 181 LEU A C 1
ATOM 1457 O O . LEU A 1 181 ? -18.830 -1.160 24.546 1.00 97.38 181 LEU A O 1
ATOM 1461 N N . ARG A 1 182 ? -17.871 -1.352 22.530 1.00 96.50 182 ARG A N 1
ATOM 1462 C CA . ARG A 1 182 ? -17.905 0.085 22.235 1.00 96.50 182 ARG A CA 1
ATOM 1463 C C . ARG A 1 182 ? -19.334 0.601 22.065 1.00 96.50 182 ARG A C 1
ATOM 1465 O O . ARG A 1 182 ? -19.686 1.598 22.676 1.00 96.50 182 ARG A O 1
ATOM 1472 N N . ASN A 1 183 ? -20.164 -0.100 21.296 1.00 97.31 183 ASN A N 1
ATOM 1473 C CA . ASN A 1 183 ? -21.564 0.285 21.106 1.00 97.31 183 ASN A CA 1
ATOM 1474 C C . ASN A 1 183 ? -22.360 0.230 22.421 1.00 97.31 183 ASN A C 1
ATOM 1476 O O . ASN A 1 183 ? -23.215 1.077 22.666 1.00 97.31 183 ASN A O 1
ATOM 1480 N N . GLU A 1 184 ? -22.095 -0.772 23.262 1.00 97.25 184 GLU A N 1
ATOM 1481 C CA . GLU A 1 184 ? -22.705 -0.889 24.587 1.00 97.25 184 GLU A CA 1
ATOM 1482 C C . GLU A 1 184 ? -22.267 0.258 25.503 1.00 97.25 184 GLU A C 1
ATOM 1484 O O . GLU A 1 184 ? -23.109 0.876 26.153 1.00 97.25 184 GLU A O 1
ATOM 1489 N N . HIS A 1 185 ? -20.972 0.585 25.508 1.00 95.94 185 HIS A N 1
ATOM 1490 C CA . HIS A 1 185 ? -20.441 1.731 26.238 1.00 95.94 185 HIS A CA 1
ATOM 1491 C C . HIS A 1 185 ? -21.124 3.036 25.812 1.00 95.94 185 HIS A C 1
ATOM 1493 O O . HIS A 1 185 ? -21.610 3.766 26.674 1.00 95.94 185 HIS A O 1
ATOM 1499 N N . ASP A 1 186 ? -21.220 3.292 24.505 1.00 96.31 186 ASP A N 1
ATOM 1500 C CA . ASP A 1 186 ? -21.849 4.498 23.957 1.00 96.31 186 ASP A CA 1
ATOM 1501 C C . ASP A 1 186 ? -23.337 4.579 24.368 1.00 96.31 186 ASP A C 1
ATOM 1503 O O . ASP A 1 186 ? -23.798 5.612 24.849 1.00 96.31 186 ASP A O 1
ATOM 1507 N N . LEU A 1 187 ? -24.075 3.460 24.312 1.00 96.88 187 LEU A N 1
ATOM 1508 C CA . LEU A 1 187 ? -25.472 3.396 24.765 1.00 96.88 187 LEU A CA 1
ATOM 1509 C C . LEU A 1 187 ? -25.626 3.683 26.269 1.00 96.88 187 LEU A C 1
ATOM 1511 O O . LEU A 1 187 ? -26.604 4.307 26.691 1.00 96.88 187 LEU A O 1
ATOM 1515 N N . ILE A 1 188 ? -24.705 3.183 27.097 1.00 96.12 188 ILE A N 1
ATOM 1516 C CA . ILE A 1 188 ? -24.714 3.443 28.541 1.00 96.12 188 ILE A CA 1
ATOM 1517 C C . ILE A 1 188 ? -24.389 4.918 28.809 1.00 96.12 188 ILE A C 1
ATOM 1519 O O . ILE A 1 188 ? -25.068 5.540 29.628 1.00 96.12 188 ILE A O 1
ATOM 1523 N N . GLU A 1 189 ? -23.406 5.497 28.114 1.00 94.62 189 GLU A N 1
ATOM 1524 C CA . GLU A 1 189 ? -23.073 6.919 28.245 1.00 94.62 189 GLU A CA 1
ATOM 1525 C C . GLU A 1 189 ? -24.239 7.825 27.849 1.00 94.62 189 GLU A C 1
ATOM 1527 O O . GLU A 1 189 ? -24.552 8.754 28.598 1.00 94.62 189 GLU A O 1
ATOM 1532 N N . ASP A 1 190 ? -24.941 7.516 26.757 1.00 96.62 190 ASP A N 1
ATOM 1533 C CA . ASP A 1 190 ? -26.132 8.255 26.332 1.00 96.62 190 ASP A CA 1
ATOM 1534 C C . ASP A 1 190 ? -27.226 8.221 27.411 1.00 96.62 190 ASP A C 1
ATOM 1536 O O . ASP A 1 190 ? -27.787 9.259 27.779 1.00 96.62 190 ASP A O 1
ATOM 1540 N N . LYS A 1 191 ? -27.499 7.046 27.997 1.00 95.75 191 LYS A N 1
ATOM 1541 C CA . LYS A 1 191 ? -28.469 6.903 29.101 1.00 95.75 191 LYS A CA 1
ATOM 1542 C C . LYS A 1 191 ? -28.055 7.696 30.338 1.00 95.75 191 LYS A C 1
ATOM 1544 O O . LYS A 1 191 ? -28.884 8.401 30.916 1.00 95.75 191 LYS A O 1
ATOM 1549 N N . ILE A 1 192 ? -26.783 7.615 30.737 1.00 94.25 192 ILE A N 1
ATOM 1550 C CA . ILE A 1 192 ? -26.244 8.391 31.862 1.00 94.25 192 ILE A CA 1
ATOM 1551 C C . ILE A 1 192 ? -26.399 9.888 31.583 1.00 94.25 192 ILE A C 1
ATOM 1553 O O . ILE A 1 192 ? -26.815 10.635 32.469 1.00 94.25 192 ILE A O 1
ATOM 1557 N N . HIS A 1 193 ? -26.096 10.338 30.365 1.00 94.00 193 HIS A N 1
ATOM 1558 C CA . HIS A 1 193 ? -26.228 11.737 29.979 1.00 94.00 193 HIS A CA 1
ATOM 1559 C C . HIS A 1 193 ? -27.684 12.207 30.071 1.00 94.00 193 HIS A C 1
ATOM 1561 O O . HIS A 1 193 ? -27.958 13.237 30.692 1.00 94.00 193 HIS A O 1
ATOM 1567 N N . HIS A 1 194 ? -28.627 11.424 29.538 1.00 92.75 194 HIS A N 1
ATOM 1568 C CA . HIS A 1 194 ? -30.060 11.708 29.629 1.00 92.75 194 HIS A CA 1
ATOM 1569 C C . HIS A 1 194 ? -30.564 11.771 31.075 1.00 92.75 194 HIS A C 1
ATOM 1571 O O . HIS A 1 194 ? -31.300 12.699 31.427 1.00 92.75 194 HIS A O 1
ATOM 1577 N N . LEU A 1 195 ? -30.156 10.834 31.934 1.00 90.06 195 LEU A N 1
ATOM 1578 C CA . LEU A 1 195 ? -30.541 10.830 33.348 1.00 90.06 195 LEU A CA 1
ATOM 1579 C C . LEU A 1 195 ? -29.940 12.013 34.105 1.00 90.06 195 LEU A C 1
ATOM 1581 O O . LEU A 1 195 ? -30.655 12.688 34.841 1.00 90.06 195 LEU A O 1
ATOM 1585 N N . LYS A 1 196 ? -28.656 12.324 33.891 1.00 90.06 196 LYS A N 1
ATOM 1586 C CA . LYS A 1 196 ? -28.001 13.492 34.502 1.00 90.06 196 LYS A CA 1
ATOM 1587 C C . LYS A 1 196 ? -28.653 14.800 34.070 1.00 90.06 196 LYS A C 1
ATOM 1589 O O . LYS A 1 196 ? -28.861 15.681 34.903 1.00 90.06 196 LYS A O 1
ATOM 1594 N N . TRP A 1 197 ? -29.000 14.922 32.790 1.00 90.12 197 TRP A N 1
ATOM 1595 C CA . TRP A 1 197 ? -29.729 16.075 32.270 1.00 90.12 197 TRP A CA 1
ATOM 1596 C C . TRP A 1 197 ? -31.119 16.193 32.905 1.00 90.12 197 TRP A C 1
ATOM 1598 O O . TRP A 1 197 ? -31.476 17.260 33.402 1.00 90.12 197 TRP A O 1
ATOM 1608 N N . SER A 1 198 ? -31.864 15.087 32.979 1.00 87.44 198 SER A N 1
ATOM 1609 C CA . SER A 1 198 ? -33.192 15.043 33.605 1.00 87.44 198 SER A CA 1
ATOM 1610 C C . SER A 1 198 ? -33.129 15.405 35.089 1.00 87.44 198 SER A C 1
ATOM 1612 O O . SER A 1 198 ? -33.921 16.217 35.556 1.00 87.44 198 SER A O 1
ATOM 1614 N N . LEU A 1 199 ? -32.135 14.885 35.817 1.00 84.62 199 LEU A N 1
ATOM 1615 C CA . LEU A 1 199 ? -31.887 15.211 37.221 1.00 84.62 199 LEU A CA 1
ATOM 1616 C C . LEU A 1 199 ? -31.573 16.702 37.402 1.00 84.62 199 LEU A C 1
ATOM 1618 O O . LEU A 1 199 ? -32.123 17.348 38.291 1.00 84.62 199 LEU A O 1
ATOM 1622 N N . LYS A 1 200 ? -30.712 17.268 36.548 1.00 85.75 200 LYS A N 1
ATOM 1623 C CA . LYS A 1 200 ? -30.357 18.693 36.581 1.00 85.75 200 LYS A CA 1
ATOM 1624 C C . LYS A 1 200 ? -31.576 19.582 36.326 1.00 85.75 200 LYS A C 1
ATOM 1626 O O . LYS A 1 200 ? -31.759 20.570 37.034 1.00 85.75 200 LYS A O 1
ATOM 1631 N N . ASN A 1 201 ? -32.413 19.221 35.358 1.00 82.69 201 ASN A N 1
ATOM 1632 C CA . ASN A 1 201 ? -33.633 19.960 35.048 1.00 82.69 201 ASN A CA 1
ATOM 1633 C C . ASN A 1 201 ? -34.688 19.831 36.146 1.00 82.69 201 ASN A C 1
ATOM 1635 O O . ASN A 1 201 ? -35.292 20.832 36.516 1.00 82.69 201 ASN A O 1
ATOM 1639 N N . ALA A 1 202 ? -34.871 18.637 36.712 1.00 76.06 202 ALA A N 1
ATOM 1640 C CA . ALA A 1 202 ? -35.759 18.433 37.851 1.00 76.06 202 ALA A CA 1
ATOM 1641 C C . ALA A 1 202 ? -35.317 19.285 39.052 1.00 76.06 202 ALA A C 1
ATOM 1643 O O . ALA A 1 202 ? -36.136 19.962 39.661 1.00 76.06 202 ALA A O 1
ATOM 1644 N N . ILE A 1 203 ? -34.011 19.345 39.345 1.00 71.62 203 ILE A N 1
ATOM 1645 C CA . ILE A 1 203 ? -33.460 20.226 40.390 1.00 71.62 203 ILE A CA 1
ATOM 1646 C C . ILE A 1 203 ? -33.735 21.707 40.087 1.00 71.62 203 ILE A C 1
ATOM 1648 O O . ILE A 1 203 ? -34.071 22.454 41.002 1.00 71.62 203 ILE A O 1
ATOM 1652 N N . ALA A 1 204 ? -33.613 22.136 38.829 1.00 71.81 204 ALA A N 1
ATOM 1653 C CA . ALA A 1 204 ? -33.908 23.513 38.436 1.00 71.81 204 ALA A CA 1
ATOM 1654 C C . ALA A 1 204 ? -35.398 23.876 38.604 1.00 71.81 204 ALA A C 1
ATOM 1656 O O . ALA A 1 204 ? -35.706 25.021 38.926 1.00 71.81 204 ALA A O 1
ATOM 1657 N N . LEU A 1 205 ? -36.305 22.908 38.431 1.00 64.88 205 LEU A N 1
ATOM 1658 C CA . LEU A 1 205 ? -37.752 23.075 38.615 1.00 64.88 205 LEU A CA 1
ATOM 1659 C C . LEU A 1 205 ? -38.180 23.053 40.097 1.00 64.88 205 LEU A C 1
ATOM 1661 O O . LEU A 1 205 ? -39.108 23.766 40.464 1.00 64.88 205 LEU A O 1
ATOM 1665 N N . ILE A 1 206 ? -37.472 22.320 40.966 1.00 58.03 206 ILE A N 1
ATOM 1666 C CA . ILE A 1 206 ? -37.759 22.210 42.417 1.00 58.03 206 ILE A CA 1
ATOM 1667 C C . ILE A 1 206 ? -37.600 23.536 43.177 1.00 58.03 206 ILE A C 1
ATOM 1669 O O . ILE A 1 206 ? -38.186 23.721 44.238 1.00 58.03 206 ILE A O 1
ATOM 1673 N N . ILE A 1 207 ? -36.862 24.507 42.633 1.00 55.94 207 ILE A N 1
ATOM 1674 C CA . ILE A 1 207 ? -36.810 25.866 43.202 1.00 55.94 207 ILE A CA 1
ATOM 1675 C C . ILE A 1 207 ? -38.204 26.546 43.156 1.00 55.94 207 ILE A C 1
ATOM 1677 O O . ILE A 1 207 ? -38.413 27.541 43.846 1.00 55.94 207 ILE A O 1
ATOM 1681 N N . TYR A 1 208 ? -39.159 26.001 42.389 1.00 54.97 208 TYR A N 1
ATOM 1682 C CA . TYR A 1 208 ? -40.498 26.554 42.176 1.00 54.97 208 TYR A CA 1
ATOM 1683 C C . TYR A 1 208 ? -41.675 25.674 42.643 1.00 54.97 208 TYR A C 1
ATOM 1685 O O . TYR A 1 208 ? -42.753 26.232 42.830 1.00 54.97 208 TYR A O 1
ATOM 1693 N N . ASP A 1 209 ? -41.514 24.358 42.840 1.00 52.34 209 ASP A N 1
ATOM 1694 C CA . ASP A 1 209 ? -42.596 23.484 43.336 1.00 52.34 209 ASP A CA 1
ATOM 1695 C C . ASP A 1 209 ? -42.056 22.177 43.962 1.00 52.34 209 ASP A C 1
ATOM 1697 O O . ASP A 1 209 ? -41.013 21.659 43.548 1.00 52.34 209 ASP A O 1
ATOM 1701 N N . ASP A 1 210 ? -42.752 21.652 44.974 1.00 56.03 210 ASP A N 1
ATOM 1702 C CA . ASP A 1 210 ? -42.288 20.595 45.892 1.00 56.03 210 ASP A CA 1
ATOM 1703 C C . ASP A 1 210 ? -42.297 19.201 45.223 1.00 56.03 210 ASP A C 1
ATOM 1705 O O . ASP A 1 210 ? -43.218 18.395 45.365 1.00 56.03 210 ASP A O 1
ATOM 1709 N N . PHE A 1 211 ? -41.275 18.920 44.410 1.00 56.69 211 PHE A N 1
ATOM 1710 C CA . PHE A 1 211 ? -41.128 17.640 43.714 1.00 56.69 211 PHE A CA 1
ATOM 1711 C C . PHE A 1 211 ? -40.580 16.544 44.649 1.00 56.69 211 PHE A C 1
ATOM 1713 O O . PHE A 1 211 ? -39.597 16.735 45.368 1.00 56.69 211 PHE A O 1
ATOM 1720 N N . SER A 1 212 ? -41.190 15.356 44.590 1.00 62.69 212 SER A N 1
ATOM 1721 C CA . SER A 1 212 ? -40.934 14.203 45.465 1.00 62.69 212 SER A CA 1
ATOM 1722 C C . SER A 1 212 ? -39.452 13.798 45.546 1.00 62.69 212 SER A C 1
ATOM 1724 O O . SER A 1 212 ? -38.842 13.329 44.580 1.00 62.69 212 SER A O 1
ATOM 1726 N N . THR A 1 213 ? -38.879 13.885 46.749 1.00 68.75 213 THR A N 1
ATOM 1727 C CA . THR A 1 213 ? -37.538 13.386 47.116 1.00 68.75 213 THR A CA 1
ATOM 1728 C C . THR A 1 213 ? -37.290 11.927 46.711 1.00 68.75 213 THR A C 1
ATOM 1730 O O . THR A 1 213 ? -36.142 11.543 46.469 1.00 68.75 213 THR A O 1
ATOM 1733 N N . VAL A 1 214 ? -38.355 11.132 46.567 1.00 72.00 214 VAL A N 1
ATOM 1734 C CA . VAL A 1 214 ? -38.314 9.722 46.155 1.00 72.00 214 VAL A CA 1
ATOM 1735 C C . VAL A 1 214 ? -37.915 9.566 44.683 1.00 72.00 214 VAL A C 1
ATOM 1737 O O . VAL A 1 214 ? -37.105 8.698 44.360 1.00 72.00 214 VAL A O 1
ATOM 1740 N N . GLU A 1 215 ? -38.410 10.419 43.778 1.00 74.75 215 GLU A N 1
ATOM 1741 C CA . GLU A 1 215 ? -38.065 10.334 42.348 1.00 74.75 215 GLU A CA 1
ATOM 1742 C C . GLU A 1 215 ? -36.609 10.729 42.093 1.00 74.75 215 GLU A C 1
ATOM 1744 O O . GLU A 1 215 ? -35.909 10.084 41.311 1.00 74.75 215 GLU A O 1
ATOM 1749 N N . LYS A 1 216 ? -36.104 11.721 42.833 1.00 74.88 216 LYS A N 1
ATOM 1750 C CA . LYS A 1 216 ? -34.689 12.110 42.789 1.00 74.88 216 LYS A CA 1
ATOM 1751 C C . LYS A 1 216 ? -33.773 10.986 43.275 1.00 74.88 216 LYS A C 1
ATOM 1753 O O . LYS A 1 216 ? -32.749 10.718 42.647 1.00 74.88 216 LYS A O 1
ATOM 1758 N N . GLN A 1 217 ? -34.135 10.321 44.375 1.00 81.88 217 GLN A N 1
ATOM 1759 C CA . GLN A 1 217 ? -33.381 9.168 44.874 1.00 81.88 217 GLN A CA 1
ATOM 1760 C C . GLN A 1 217 ? -33.391 8.009 43.873 1.00 81.88 217 GLN A C 1
ATOM 1762 O O . GLN A 1 217 ? -32.351 7.384 43.670 1.00 81.88 217 GLN A O 1
ATOM 1767 N N . LYS A 1 218 ? -34.523 7.768 43.201 1.00 85.69 218 LYS A N 1
ATOM 1768 C CA . LYS A 1 218 ? -34.652 6.737 42.164 1.00 85.69 218 LYS A CA 1
ATOM 1769 C C . LYS A 1 218 ? -33.788 7.026 40.930 1.00 85.69 218 LYS A C 1
ATOM 1771 O O . LYS A 1 218 ? -33.039 6.158 40.500 1.00 85.69 218 LYS A O 1
ATOM 1776 N N . LEU A 1 219 ? -33.830 8.248 40.394 1.00 82.50 219 LEU A N 1
ATOM 1777 C CA . LEU A 1 219 ? -32.991 8.642 39.252 1.00 82.50 219 LEU A CA 1
ATOM 1778 C C . LEU A 1 219 ? -31.497 8.611 39.604 1.00 82.50 219 LEU A C 1
ATOM 1780 O O . LEU A 1 219 ? -30.666 8.227 38.783 1.00 82.50 219 LEU A O 1
ATOM 1784 N N . SER A 1 220 ? -31.146 8.990 40.837 1.00 85.50 220 SER A N 1
ATOM 1785 C CA . SER A 1 220 ? -29.762 8.935 41.310 1.00 85.50 220 SER A CA 1
ATOM 1786 C C . SER A 1 220 ? -29.259 7.500 41.478 1.00 85.50 220 SER A C 1
ATOM 1788 O O . SER A 1 220 ? -28.106 7.233 41.146 1.00 85.50 220 SER A O 1
ATOM 1790 N N . SER A 1 221 ? -30.083 6.575 41.985 1.00 90.25 221 SER A N 1
ATOM 1791 C CA . SER A 1 221 ? -29.685 5.171 42.131 1.00 90.25 221 SER A CA 1
ATOM 1792 C C . SER A 1 221 ? -29.539 4.480 40.774 1.00 90.25 221 SER A C 1
ATOM 1794 O O . SER A 1 221 ? -28.574 3.743 40.572 1.00 90.25 221 SER A O 1
ATOM 1796 N N . GLU A 1 222 ? -30.422 4.782 39.820 1.00 91.50 222 GLU A N 1
ATOM 1797 C CA . GLU A 1 222 ? -30.325 4.307 38.436 1.00 91.50 222 GLU A CA 1
ATOM 1798 C C . GLU A 1 222 ? -29.069 4.845 37.730 1.00 91.50 222 GLU A C 1
ATOM 1800 O O . GLU A 1 222 ? -28.351 4.085 37.078 1.00 91.50 222 GLU A O 1
ATOM 1805 N N . CYS A 1 223 ? -28.736 6.126 37.929 1.00 91.00 223 CYS A N 1
ATOM 1806 C CA . CYS A 1 223 ? -27.500 6.711 37.408 1.00 91.00 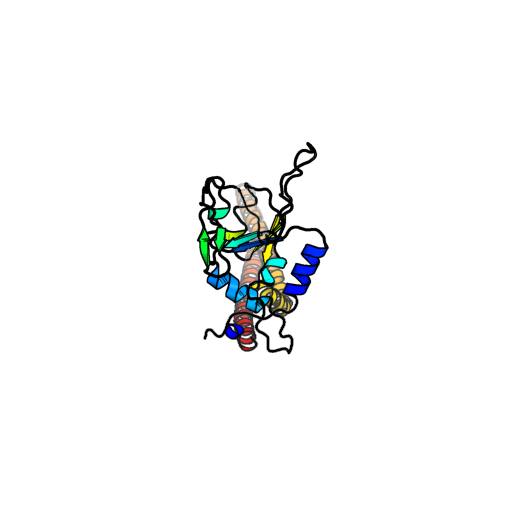223 CYS A CA 1
ATOM 1807 C C . CYS A 1 223 ? -26.254 6.004 37.968 1.00 91.00 223 CYS A C 1
ATOM 1809 O O . CYS A 1 223 ? -25.362 5.651 37.200 1.00 91.00 223 CYS A O 1
ATOM 1811 N N . ASN A 1 224 ? -26.206 5.741 39.280 1.00 92.38 224 ASN A N 1
ATOM 1812 C CA . ASN A 1 224 ? -25.087 5.026 39.906 1.00 92.38 224 ASN A CA 1
ATOM 1813 C C . ASN A 1 224 ? -24.958 3.585 39.375 1.00 92.38 224 ASN A C 1
ATOM 1815 O O . ASN A 1 224 ? -23.847 3.096 39.167 1.00 92.38 224 ASN A O 1
ATOM 1819 N N . ALA A 1 225 ? -26.082 2.905 39.128 1.00 94.75 225 ALA A N 1
ATOM 1820 C CA . ALA A 1 225 ? -26.085 1.560 38.556 1.00 94.75 225 ALA A CA 1
ATOM 1821 C C . ALA A 1 225 ? -25.532 1.543 37.120 1.00 94.75 225 ALA A C 1
ATOM 1823 O O . ALA A 1 225 ? -24.730 0.673 36.780 1.00 94.75 225 ALA A O 1
ATOM 1824 N N . LEU A 1 226 ? -25.911 2.521 36.291 1.00 94.44 226 LEU A N 1
ATOM 1825 C CA . LEU A 1 226 ? -25.380 2.658 34.933 1.00 94.44 226 LEU A CA 1
ATOM 1826 C C . LEU A 1 226 ? -23.899 3.048 34.922 1.00 94.44 226 LEU A C 1
ATOM 1828 O O . LEU A 1 226 ? -23.151 2.544 34.091 1.00 94.44 226 LEU A O 1
ATOM 1832 N N . GLU A 1 227 ? -23.446 3.896 35.849 1.00 94.19 227 GLU A N 1
ATOM 1833 C CA . GLU A 1 227 ? -22.019 4.214 35.996 1.00 94.19 227 GLU A CA 1
ATOM 1834 C C . GLU A 1 227 ? -21.194 2.970 36.348 1.00 94.19 227 GLU A C 1
ATOM 1836 O O . GLU A 1 227 ? -20.127 2.758 35.771 1.00 94.19 227 GLU A O 1
ATOM 1841 N N . PHE A 1 228 ? -21.718 2.099 37.213 1.00 96.00 228 PHE A N 1
ATOM 1842 C CA . PHE A 1 228 ? -21.086 0.816 37.514 1.00 96.00 228 PHE A CA 1
ATOM 1843 C C . PHE A 1 228 ? -21.042 -0.114 36.290 1.00 96.00 228 PHE A C 1
ATOM 1845 O O . PHE A 1 228 ? -20.000 -0.706 36.007 1.00 96.00 228 PHE A O 1
ATOM 1852 N N . GLN A 1 229 ? -22.134 -0.210 35.521 1.00 95.69 229 GLN A N 1
ATOM 1853 C CA . GLN A 1 229 ? -22.160 -0.981 34.268 1.00 95.69 229 GLN A CA 1
ATOM 1854 C C . GLN A 1 229 ? -21.167 -0.434 33.234 1.00 95.69 229 GLN A C 1
ATOM 1856 O O . GLN A 1 229 ? -20.425 -1.208 32.629 1.00 95.69 229 GLN A O 1
ATOM 1861 N N . ARG A 1 230 ? -21.082 0.894 33.075 1.00 96.38 230 ARG A N 1
ATOM 1862 C CA . ARG A 1 230 ? -20.094 1.552 32.205 1.00 96.38 230 ARG A CA 1
ATOM 1863 C C . ARG A 1 230 ? -18.678 1.120 32.569 1.00 96.38 230 ARG A C 1
ATOM 1865 O O . ARG A 1 230 ? -17.890 0.794 31.683 1.00 96.38 230 ARG A O 1
ATOM 1872 N N . ASP A 1 231 ? -18.348 1.111 33.858 1.00 95.69 231 ASP A N 1
ATOM 1873 C CA . ASP A 1 231 ? -17.005 0.763 34.320 1.00 95.69 231 ASP A CA 1
ATOM 1874 C C . ASP A 1 231 ? -16.674 -0.717 34.063 1.00 95.69 231 ASP A C 1
ATOM 1876 O O . ASP A 1 231 ? -15.544 -1.026 33.674 1.00 95.69 231 ASP A O 1
ATOM 1880 N N . GLN A 1 232 ? -17.657 -1.619 34.170 1.00 96.75 232 GLN A N 1
ATOM 1881 C CA . GLN A 1 232 ? -17.497 -3.025 33.775 1.00 96.75 232 GLN A CA 1
ATOM 1882 C C . GLN A 1 232 ? -17.235 -3.183 32.274 1.00 96.75 232 GLN A C 1
ATOM 1884 O O . GLN A 1 232 ? -16.269 -3.844 31.887 1.00 96.75 232 GLN A O 1
ATOM 1889 N N . VAL A 1 233 ? -18.049 -2.546 31.426 1.00 96.62 233 VAL A N 1
ATOM 1890 C CA . VAL A 1 233 ? -17.885 -2.594 29.962 1.00 96.62 233 VAL A CA 1
ATOM 1891 C C . VAL A 1 233 ? -16.542 -1.989 29.556 1.00 96.62 233 VAL A C 1
ATOM 1893 O O . VAL A 1 233 ? -15.823 -2.555 28.731 1.00 96.62 233 VAL A O 1
ATOM 1896 N N . ARG A 1 234 ? -16.141 -0.880 30.186 1.00 95.75 234 ARG A N 1
ATOM 1897 C CA . ARG A 1 234 ? -14.837 -0.246 29.970 1.00 95.75 234 ARG A CA 1
ATOM 1898 C C . ARG A 1 234 ? -13.684 -1.176 30.344 1.00 95.75 234 ARG A C 1
ATOM 1900 O O . ARG A 1 234 ? -12.711 -1.253 29.593 1.00 95.75 234 ARG A O 1
ATOM 1907 N N . PHE A 1 235 ? -13.776 -1.873 31.476 1.00 96.94 235 PHE A N 1
ATOM 1908 C CA . PHE A 1 235 ? -12.766 -2.845 31.893 1.00 96.94 235 PHE A CA 1
ATOM 1909 C C . PHE A 1 235 ? -12.667 -4.008 30.898 1.00 96.94 235 PHE A C 1
ATOM 1911 O O . PHE A 1 235 ? -11.572 -4.309 30.421 1.00 96.94 235 PHE A O 1
ATOM 1918 N N . ALA A 1 236 ? -13.805 -4.596 30.516 1.00 96.75 236 ALA A N 1
ATOM 1919 C CA . ALA A 1 236 ? -13.861 -5.666 29.523 1.00 96.75 236 ALA A CA 1
ATOM 1920 C C . ALA A 1 236 ? -13.260 -5.222 28.180 1.00 96.75 236 ALA A C 1
ATOM 1922 O O . ALA A 1 236 ? -12.402 -5.908 27.629 1.00 96.75 236 ALA A O 1
ATOM 1923 N N . HIS A 1 237 ? -13.619 -4.028 27.695 1.00 97.12 237 HIS A N 1
ATOM 1924 C CA . HIS A 1 237 ? -13.066 -3.466 26.463 1.00 97.12 237 HIS A CA 1
ATOM 1925 C C . HIS A 1 237 ? -11.542 -3.309 26.539 1.00 97.12 237 HIS A C 1
ATOM 1927 O O . HIS A 1 237 ? -10.833 -3.689 25.609 1.00 97.12 237 HIS A O 1
ATOM 1933 N N . GLN A 1 238 ? -11.012 -2.770 27.642 1.00 95.94 238 GLN A N 1
ATOM 1934 C CA . GLN A 1 238 ? -9.564 -2.629 27.830 1.00 95.94 238 GLN A CA 1
ATOM 1935 C C . GLN A 1 238 ? -8.850 -3.981 27.840 1.00 95.94 238 GLN A C 1
ATOM 1937 O O . GLN A 1 238 ? -7.766 -4.096 27.266 1.00 95.94 238 GLN A O 1
ATOM 1942 N N . GLN A 1 239 ? -9.436 -4.992 28.479 1.00 96.44 239 GLN A N 1
ATOM 1943 C CA . GLN A 1 239 ? -8.869 -6.333 28.509 1.00 96.44 239 GLN A CA 1
ATOM 1944 C C . GLN A 1 239 ? -8.845 -6.954 27.106 1.00 96.44 239 GLN A C 1
ATOM 1946 O O . GLN A 1 239 ? -7.771 -7.326 26.631 1.00 96.44 239 GLN A O 1
ATOM 1951 N N . THR A 1 240 ? -9.979 -6.963 26.399 1.00 95.06 240 THR A N 1
ATOM 1952 C CA . THR A 1 240 ? -10.066 -7.481 25.024 1.00 95.06 240 THR A CA 1
ATOM 1953 C C . THR A 1 240 ? -9.118 -6.736 24.080 1.00 95.06 240 THR A C 1
ATOM 1955 O O . THR A 1 240 ? -8.509 -7.338 23.198 1.00 95.06 240 THR A O 1
ATOM 1958 N N . GLN A 1 241 ? -8.925 -5.427 24.270 1.00 95.12 241 GLN A N 1
ATOM 1959 C CA . GLN A 1 241 ? -7.991 -4.643 23.461 1.00 95.12 241 GLN A CA 1
ATOM 1960 C C . GLN A 1 241 ? -6.531 -5.058 23.701 1.00 95.12 241 GLN A C 1
ATOM 1962 O O . GLN A 1 241 ? -5.751 -5.125 22.749 1.00 95.12 241 GLN A O 1
ATOM 1967 N N . ARG A 1 242 ? -6.150 -5.355 24.951 1.00 95.00 242 ARG A N 1
ATOM 1968 C CA . ARG A 1 242 ? -4.804 -5.858 25.281 1.00 95.00 242 ARG A CA 1
ATOM 1969 C C . ARG A 1 242 ? -4.562 -7.237 24.682 1.00 95.00 242 ARG A C 1
ATOM 1971 O O . ARG A 1 242 ? -3.510 -7.450 24.089 1.00 95.00 242 ARG A O 1
ATOM 1978 N N . GLU A 1 243 ? -5.535 -8.135 24.800 1.00 93.12 243 GLU A N 1
ATOM 1979 C CA . GLU A 1 243 ? -5.474 -9.477 24.211 1.00 93.12 243 GLU A CA 1
ATOM 1980 C C . GLU A 1 243 ? -5.350 -9.394 22.684 1.00 93.12 243 GLU A C 1
ATOM 1982 O O . GLU A 1 243 ? -4.463 -10.015 22.102 1.00 93.12 243 GLU A O 1
ATOM 1987 N N . CYS A 1 244 ? -6.152 -8.540 22.039 1.00 92.81 244 CYS A N 1
ATOM 1988 C CA . CYS A 1 244 ? -6.051 -8.267 20.605 1.00 92.81 244 CYS A CA 1
ATOM 1989 C C . CYS A 1 244 ? -4.640 -7.798 20.216 1.00 92.81 244 CYS A C 1
ATOM 1991 O O . CYS A 1 244 ? -4.034 -8.342 19.295 1.00 92.81 244 CYS A O 1
ATOM 1993 N N . HIS A 1 245 ? -4.077 -6.837 20.953 1.00 92.50 245 HIS A N 1
ATOM 1994 C CA . HIS A 1 245 ? -2.728 -6.339 20.688 1.00 92.50 245 HIS A CA 1
ATOM 1995 C C . HIS A 1 245 ? -1.658 -7.432 20.830 1.00 92.50 245 HIS A C 1
ATOM 1997 O O . HIS A 1 245 ? -0.774 -7.541 19.983 1.00 92.50 245 HIS A O 1
ATOM 2003 N N . GLN A 1 246 ? -1.749 -8.274 21.862 1.00 92.50 246 GLN A N 1
ATOM 2004 C CA . GLN A 1 246 ? -0.834 -9.404 22.043 1.00 92.50 246 GLN A CA 1
ATOM 2005 C C . GLN A 1 246 ? -0.938 -10.410 20.892 1.00 92.50 246 GLN A C 1
ATOM 2007 O O . GLN A 1 246 ? 0.089 -10.850 20.378 1.00 92.50 246 GLN A O 1
ATOM 2012 N N . MET A 1 247 ? -2.156 -10.723 20.443 1.00 90.69 247 MET A N 1
ATOM 2013 C CA . MET A 1 247 ? -2.378 -11.613 19.302 1.00 90.69 247 MET A CA 1
ATOM 2014 C C . MET A 1 247 ? -1.773 -11.046 18.017 1.00 90.69 247 MET A C 1
ATOM 2016 O O . MET A 1 247 ? -1.070 -11.769 17.318 1.00 90.69 247 MET A O 1
ATOM 2020 N N . VAL A 1 248 ? -1.954 -9.748 17.741 1.00 90.88 248 VAL A N 1
ATOM 2021 C CA . VAL A 1 248 ? -1.310 -9.078 16.597 1.00 90.88 248 VAL A CA 1
ATOM 2022 C C . VAL A 1 248 ? 0.207 -9.256 16.650 1.00 90.88 248 VAL A C 1
ATOM 2024 O O . VAL A 1 248 ? 0.810 -9.643 15.654 1.00 90.88 248 VAL A O 1
ATOM 2027 N N . VAL A 1 249 ? 0.834 -9.013 17.805 1.00 89.25 249 VAL A N 1
ATOM 2028 C CA . VAL A 1 249 ? 2.292 -9.144 17.960 1.00 89.25 249 VAL A CA 1
ATOM 2029 C C . VAL A 1 249 ? 2.757 -10.582 17.710 1.00 89.25 249 VAL A C 1
ATOM 2031 O O . VAL A 1 249 ? 3.752 -10.785 17.016 1.00 89.25 249 VAL A O 1
ATOM 2034 N N . ILE A 1 250 ? 2.035 -11.577 18.227 1.00 89.00 250 ILE A N 1
ATOM 2035 C CA . ILE A 1 250 ? 2.368 -12.999 18.051 1.00 89.00 250 ILE A CA 1
ATOM 2036 C C . ILE A 1 250 ? 2.208 -13.424 16.588 1.00 89.00 250 ILE A C 1
ATOM 2038 O O . ILE A 1 250 ? 3.115 -14.033 16.022 1.00 89.00 250 ILE A O 1
ATOM 2042 N N . LEU A 1 251 ? 1.090 -13.072 15.950 1.00 87.62 251 LEU A N 1
ATOM 2043 C CA . LEU A 1 251 ? 0.845 -13.393 14.543 1.00 87.62 251 LEU A CA 1
ATOM 2044 C C . LEU A 1 251 ? 1.879 -12.708 13.638 1.00 87.62 251 LEU A C 1
ATOM 2046 O O . LEU A 1 251 ? 2.427 -13.330 12.727 1.00 87.62 251 LEU A O 1
ATOM 2050 N N . LEU A 1 252 ? 2.242 -11.458 13.948 1.00 85.38 252 LEU A N 1
ATOM 2051 C CA . LEU A 1 252 ? 3.322 -10.759 13.258 1.00 85.38 252 LEU A CA 1
ATOM 2052 C C . LEU A 1 252 ? 4.706 -11.396 13.499 1.00 85.38 252 LEU A C 1
ATOM 2054 O O . LEU A 1 252 ? 5.596 -11.322 12.651 1.00 85.38 252 LEU A O 1
ATOM 2058 N N . TYR A 1 253 ? 4.940 -12.021 14.643 1.00 86.00 253 TYR A N 1
ATOM 2059 C CA . TYR A 1 253 ? 6.186 -12.747 14.852 1.00 86.00 253 TYR A CA 1
ATOM 2060 C C . TYR A 1 253 ? 6.224 -14.032 14.016 1.00 86.00 253 TYR A C 1
ATOM 2062 O O . TYR A 1 253 ? 7.197 -14.274 13.304 1.00 86.00 253 TYR A O 1
ATOM 2070 N N . ASN A 1 254 ? 5.140 -14.808 14.036 1.00 82.81 254 ASN A N 1
ATOM 2071 C CA . ASN A 1 254 ? 5.061 -16.097 13.351 1.00 82.81 254 ASN A CA 1
ATOM 2072 C C . ASN A 1 254 ? 5.154 -15.956 11.830 1.00 82.81 254 ASN A C 1
ATOM 2074 O O . ASN A 1 254 ? 5.906 -16.685 11.196 1.00 82.81 254 ASN A O 1
ATOM 2078 N N . MET A 1 255 ? 4.467 -14.972 11.251 1.00 77.06 255 MET A N 1
ATOM 2079 C CA . MET A 1 255 ? 4.525 -14.716 9.808 1.00 77.06 255 MET A CA 1
ATOM 2080 C C . MET A 1 255 ? 5.926 -14.284 9.333 1.00 77.06 255 MET A C 1
ATOM 2082 O O . MET A 1 255 ? 6.296 -14.583 8.213 1.00 77.06 255 MET A O 1
ATOM 2086 N N . LYS A 1 256 ? 6.757 -13.654 10.183 1.00 72.44 256 LYS A N 1
ATOM 2087 C CA . LYS A 1 256 ? 8.151 -13.311 9.820 1.00 72.44 256 LYS A CA 1
ATOM 2088 C C . LYS A 1 256 ? 9.102 -14.514 9.756 1.00 72.44 256 LYS A C 1
ATOM 2090 O O . LYS A 1 256 ? 10.227 -14.338 9.313 1.00 72.44 256 LYS A O 1
ATOM 2095 N N . GLN A 1 257 ? 8.708 -15.673 10.280 1.00 63.72 257 GLN A N 1
ATOM 2096 C CA . GLN A 1 257 ? 9.530 -16.893 10.272 1.00 63.72 257 GLN A CA 1
ATOM 2097 C C . GLN A 1 257 ? 9.241 -17.781 9.050 1.00 63.72 257 GLN A C 1
ATOM 2099 O O . GLN A 1 257 ? 9.932 -18.777 8.851 1.00 63.72 257 GLN A O 1
ATOM 2104 N N . VAL A 1 258 ? 8.191 -17.461 8.287 1.00 57.69 258 VAL A N 1
ATOM 2105 C CA . VAL A 1 258 ? 7.739 -18.230 7.117 1.00 57.69 258 VAL A CA 1
ATOM 2106 C C . VAL A 1 258 ? 8.294 -17.647 5.806 1.00 57.69 258 VAL A C 1
ATOM 2108 O O . VAL A 1 258 ? 8.420 -18.393 4.837 1.00 57.69 258 VAL A O 1
ATOM 2111 N N . ASP A 1 259 ? 8.685 -16.367 5.817 1.00 51.34 259 ASP A N 1
ATOM 2112 C CA . ASP A 1 259 ? 9.343 -15.637 4.719 1.00 51.34 259 ASP A CA 1
ATOM 2113 C C . ASP A 1 259 ? 10.881 -15.675 4.829 1.00 51.34 259 ASP A C 1
ATOM 2115 O O . ASP A 1 259 ? 11.557 -15.821 3.783 1.00 51.34 259 ASP A O 1
#

Secondary structure (DSSP, 8-state):
---GGGTS---TTHHHHHHHHHHTT---EEE-SS-HHHHHHHHHHHH----SS-----TTGGGGG-SEEE-S--TTGGG-TT--PPPEEE-TTT-PEEE-TT------S--SS--------S----------EEEES-IIIIITTHHHHT--EEEE--THHHHHHHHHHHTHHHHHHHHHHHHHHHHHHHHHHHHHHHHHHHHHHHTTS---HHHHHHHHHHHHHHHHHHHHHHHHHHHHHHHHHHHHHHHHHHHTTT-

pLDDT: mean 77.32, std 20.15, range [27.27, 97.69]

Foldseek 3Di:
DDPCVVPDPADPCPQVVLVVCVVVVDAAEAAELAALVVCLVVLCVRNPDVDVDPPPPDSPPSVVSHQYYHYNCPFPLNVDPPDPPQDFDAPNPPRDTHGDVPDDDDDDDDDPDDDDPPPPPDDDDDDDQPAAEDEEADCRRGNPPCVPPRVYHYDHDHPCVVVVVVLCVVCVVLVVLLVVLVVVLVVLVVVLVVLVVVLVVVVVCCVPPPDDPVVNVVSVVVSVVSVVVSVVSVVVSVVSVVVSVVSVVVSVVVVVVVD

InterPro domains:
  IPR008380 HAD-superfamily hydrolase, subfamily IG, 5'-nucleotidase [PF05761] (3-248)
  IPR008380 HAD-superfamily hydrolase, subfamily IG, 5'-nucleotidase [PTHR12103] (3-248)
  IPR023214 HAD superfamily [G3DSA:3.40.50.1000] (1-187)
  IPR036412 HAD-like superfamily [SSF56784] (3-213)

Radius of gyration: 32.06 Å; chains: 1; bounding box: 71×50×88 Å